Protein AF-A0A5N7CMJ3-F1 (afdb_monomer)

Radius of gyration: 18.93 Å; Cα contacts (8 Å, |Δi|>4): 278; chains: 1; bounding box: 60×48×43 Å

Foldseek 3Di:
DADPQQVDPFAFWFQKWFAAPVGDIATAIASQKDWDDLVQTKIKGKDAADLVRHDDPRVVRCVRVVDMDGDFAAPVCVVVNVVSVPPDDPPPVDPDDDDRPPDMDMDMHGDQFDDDDPQQDDQQAGNQLSRQGKTHHPDRDIDTDNDDDDDDDPPDDPVVCVSVRRRRVVVVCVPDDGDDPDDPPPDDPDDDD

Structure (mmCIF, N/CA/C/O backbone):
data_AF-A0A5N7CMJ3-F1
#
_entry.id   AF-A0A5N7CMJ3-F1
#
loop_
_atom_site.group_PDB
_atom_site.id
_atom_site.type_symbol
_atom_site.label_atom_id
_atom_site.label_alt_id
_atom_site.label_comp_id
_atom_site.label_asym_id
_atom_site.label_entity_id
_atom_site.label_seq_id
_atom_site.pdbx_PDB_ins_code
_atom_site.Cartn_x
_atom_site.Cartn_y
_atom_site.Cartn_z
_atom_site.occupancy
_atom_site.B_iso_or_equiv
_atom_site.auth_seq_id
_atom_site.auth_comp_id
_atom_site.auth_asym_id
_atom_site.auth_atom_id
_atom_site.pdbx_PDB_model_num
ATOM 1 N N . MET A 1 1 ? 13.588 24.173 13.335 1.00 40.22 1 MET A N 1
ATOM 2 C CA . MET A 1 1 ? 13.859 22.730 13.499 1.00 40.22 1 MET A CA 1
ATOM 3 C C . MET A 1 1 ? 13.050 21.998 12.451 1.00 40.22 1 MET A C 1
ATOM 5 O O . MET A 1 1 ? 11.826 22.074 12.504 1.00 40.22 1 MET A O 1
ATOM 9 N N . ASP A 1 2 ? 13.701 21.350 11.489 1.00 43.59 2 ASP A N 1
ATOM 10 C CA . ASP A 1 2 ? 12.988 20.469 10.566 1.00 43.59 2 ASP A CA 1
ATOM 11 C C . ASP A 1 2 ? 12.417 19.291 11.349 1.00 43.59 2 ASP A C 1
ATOM 13 O O . ASP A 1 2 ? 13.123 18.597 12.080 1.00 43.59 2 ASP A O 1
ATOM 17 N N . SER A 1 3 ? 11.106 19.086 11.237 1.00 59.06 3 SER A N 1
ATOM 18 C CA . SER A 1 3 ? 10.460 17.916 11.829 1.00 59.06 3 SER A CA 1
ATOM 19 C C . SER A 1 3 ? 11.092 16.637 11.259 1.00 59.06 3 SER A C 1
ATOM 21 O O . SER A 1 3 ? 11.412 16.585 10.071 1.00 59.06 3 SER A O 1
ATOM 23 N N . ALA A 1 4 ? 11.198 15.563 12.050 1.00 62.78 4 ALA A N 1
ATOM 24 C CA . ALA A 1 4 ? 11.714 14.254 11.605 1.00 62.78 4 ALA A CA 1
ATOM 25 C C . ALA A 1 4 ? 10.979 13.655 10.374 1.00 62.78 4 ALA A C 1
ATOM 27 O O . ALA A 1 4 ? 11.383 12.635 9.814 1.00 62.78 4 ALA A O 1
ATOM 28 N N . VAL A 1 5 ? 9.872 14.274 9.954 1.00 62.28 5 VAL A N 1
ATOM 29 C CA . VAL A 1 5 ? 9.112 13.963 8.740 1.00 62.28 5 VAL A CA 1
ATOM 30 C C . VAL A 1 5 ? 9.789 14.514 7.475 1.00 62.28 5 VAL A C 1
ATOM 32 O O . VAL A 1 5 ? 9.652 13.907 6.418 1.00 62.28 5 VAL A O 1
ATOM 35 N N . GLY A 1 6 ? 10.533 15.620 7.551 1.00 64.25 6 GLY A N 1
ATOM 36 C CA . GLY A 1 6 ? 11.261 16.188 6.407 1.00 64.25 6 GLY A CA 1
ATOM 37 C C . GLY A 1 6 ? 12.475 15.354 5.982 1.00 64.25 6 GLY A C 1
ATOM 38 O O . GLY A 1 6 ? 12.773 15.272 4.799 1.00 64.25 6 GLY A O 1
ATOM 39 N N . LEU A 1 7 ? 13.114 14.666 6.934 1.00 74.62 7 LEU A N 1
ATOM 40 C CA . LEU A 1 7 ? 14.339 13.883 6.708 1.00 74.62 7 LEU A CA 1
ATOM 41 C C . LEU A 1 7 ? 14.096 12.494 6.097 1.00 74.62 7 LEU A C 1
ATOM 43 O O . LEU A 1 7 ? 15.005 11.897 5.534 1.00 74.62 7 LEU A O 1
ATOM 47 N N . ARG A 1 8 ? 12.878 11.953 6.220 1.00 75.38 8 ARG A N 1
ATOM 48 C CA . ARG A 1 8 ? 12.519 10.625 5.697 1.00 75.38 8 ARG A CA 1
ATOM 49 C C . ARG A 1 8 ? 11.659 10.785 4.460 1.00 75.38 8 ARG A C 1
ATOM 51 O O . ARG A 1 8 ? 10.437 10.715 4.570 1.00 75.38 8 ARG A O 1
ATOM 58 N N . VAL A 1 9 ? 12.275 11.053 3.317 1.00 86.94 9 VAL A N 1
ATOM 59 C CA . VAL A 1 9 ? 11.595 11.245 2.030 1.00 86.94 9 VAL A CA 1
ATOM 60 C C . VAL A 1 9 ? 12.372 10.553 0.902 1.00 86.94 9 VAL A C 1
ATOM 62 O O . VAL A 1 9 ? 13.592 10.455 1.006 1.00 86.94 9 VAL A O 1
ATOM 65 N N . PRO A 1 10 ? 11.697 10.111 -0.175 1.00 90.94 10 PRO A N 1
ATOM 66 C CA . PRO A 1 10 ? 10.243 9.985 -0.302 1.00 90.94 10 PRO A CA 1
ATOM 67 C C . PRO A 1 10 ? 9.691 8.830 0.553 1.00 90.94 10 PRO A C 1
ATOM 69 O O . PRO A 1 10 ? 10.385 7.854 0.823 1.00 90.94 10 PRO A O 1
ATOM 72 N N . ARG A 1 11 ? 8.430 8.926 0.992 1.00 91.69 11 ARG A N 1
ATOM 73 C CA . ARG A 1 11 ? 7.749 7.851 1.734 1.00 91.69 11 ARG A CA 1
ATOM 74 C C . ARG A 1 11 ? 6.704 7.170 0.863 1.00 91.69 11 ARG A C 1
ATOM 76 O O . ARG A 1 11 ? 5.856 7.878 0.306 1.00 91.69 11 ARG A O 1
ATOM 83 N N . PRO A 1 12 ? 6.688 5.830 0.810 1.00 90.38 12 PRO A N 1
ATOM 84 C CA . PRO A 1 12 ? 5.559 5.098 0.262 1.00 90.38 12 PRO A CA 1
ATOM 85 C C . PRO A 1 12 ? 4.252 5.523 0.938 1.00 90.38 12 PRO A C 1
ATOM 87 O O . PRO A 1 12 ? 4.212 5.804 2.141 1.00 90.38 12 PRO A O 1
ATOM 90 N N . ILE A 1 13 ? 3.177 5.580 0.156 1.00 90.06 13 ILE A N 1
ATOM 91 C CA . ILE A 1 13 ? 1.838 5.839 0.677 1.00 90.06 13 ILE A CA 1
ATOM 92 C C . ILE A 1 13 ? 1.108 4.503 0.794 1.00 90.06 13 ILE A C 1
ATOM 94 O O . ILE A 1 13 ? 0.814 3.846 -0.204 1.00 90.06 13 ILE A O 1
ATOM 98 N N . GLY A 1 14 ? 0.783 4.118 2.023 1.00 87.00 14 GLY A N 1
ATOM 99 C CA . GLY A 1 14 ? -0.168 3.054 2.298 1.00 87.00 14 GLY A CA 1
ATOM 100 C C . GLY A 1 14 ? -1.578 3.562 2.032 1.00 87.00 14 GLY A C 1
ATOM 101 O O . GLY A 1 14 ? -2.166 4.188 2.908 1.00 87.00 14 GLY A O 1
ATOM 102 N N . TRP A 1 15 ? -2.124 3.354 0.836 1.00 89.06 15 TRP A N 1
ATOM 103 C CA . TRP A 1 15 ? -3.523 3.679 0.560 1.00 89.06 15 TRP A CA 1
ATOM 104 C C . TRP A 1 15 ? -4.403 2.513 1.015 1.00 89.06 15 TRP A C 1
ATOM 106 O O . TRP A 1 15 ? -4.651 1.561 0.273 1.00 89.06 15 TRP A O 1
ATOM 116 N N . ILE A 1 16 ? -4.765 2.538 2.297 1.00 87.44 16 ILE A N 1
ATOM 117 C CA . ILE A 1 16 ? -5.350 1.399 3.000 1.00 87.44 16 ILE A CA 1
ATOM 118 C C . ILE A 1 16 ? -6.867 1.440 2.897 1.00 87.44 16 ILE A C 1
ATOM 120 O O . ILE A 1 16 ? -7.486 2.446 3.252 1.00 87.44 16 ILE A O 1
ATOM 124 N N . SER A 1 17 ? -7.455 0.327 2.464 1.00 86.38 17 SER A N 1
ATOM 125 C CA . SER A 1 17 ? -8.891 0.088 2.549 1.00 86.38 17 SER A CA 1
ATOM 126 C C . SER A 1 17 ? -9.223 -0.968 3.592 1.00 86.38 17 SER A C 1
ATOM 128 O O . SER A 1 17 ? -8.566 -2.010 3.670 1.00 86.38 17 SER A O 1
ATOM 130 N N . THR A 1 18 ? -10.285 -0.725 4.349 1.00 83.12 18 THR A N 1
ATOM 131 C CA . THR A 1 18 ? -10.832 -1.659 5.338 1.00 83.12 18 THR A CA 1
ATOM 132 C C . THR A 1 18 ? -12.337 -1.794 5.163 1.00 83.12 18 THR A C 1
ATOM 134 O O . THR A 1 18 ? -12.968 -0.995 4.470 1.00 83.12 18 THR A O 1
ATOM 137 N N . LYS A 1 19 ? -12.915 -2.822 5.780 1.00 83.94 19 LYS A N 1
ATOM 138 C CA . LYS A 1 19 ? -14.358 -3.054 5.827 1.00 83.94 19 LYS A CA 1
ATOM 139 C C . LYS A 1 19 ? -14.754 -3.248 7.286 1.00 83.94 19 LYS A C 1
ATOM 141 O O . LYS A 1 19 ? -13.976 -3.834 8.026 1.00 83.94 19 LYS A O 1
ATOM 146 N N . ASN A 1 20 ? -15.920 -2.773 7.705 1.00 86.44 20 ASN A N 1
ATOM 147 C CA . ASN A 1 20 ? -16.441 -3.047 9.049 1.00 86.44 20 ASN A CA 1
ATOM 148 C C . ASN A 1 20 ? -17.403 -4.254 9.055 1.00 86.44 20 ASN A C 1
ATOM 150 O O . ASN A 1 20 ? -17.762 -4.784 7.999 1.00 86.44 20 ASN A O 1
ATOM 154 N N . LYS A 1 21 ? -17.876 -4.674 10.237 1.00 87.69 21 LYS A N 1
ATOM 155 C CA . LYS A 1 21 ? -18.826 -5.802 10.387 1.00 87.69 21 LYS A CA 1
ATOM 156 C C . LYS A 1 21 ? -20.167 -5.592 9.671 1.00 87.69 21 LYS A C 1
ATOM 158 O O . LYS A 1 21 ? -20.804 -6.561 9.276 1.00 87.69 21 LYS A O 1
ATOM 163 N N . LYS A 1 22 ? -20.581 -4.335 9.471 1.00 89.00 22 LYS A N 1
ATOM 164 C CA . LYS A 1 22 ? -21.793 -3.957 8.713 1.00 89.00 22 LYS A CA 1
ATOM 165 C C . LYS A 1 22 ? -21.566 -3.933 7.201 1.00 89.00 22 LYS A C 1
ATOM 167 O O . LYS A 1 22 ? -22.484 -3.698 6.428 1.00 89.00 22 LYS A O 1
ATOM 172 N N . GLY A 1 23 ? -20.329 -4.154 6.783 1.00 83.00 23 GLY A N 1
ATOM 173 C CA . GLY A 1 23 ? -19.911 -4.204 5.404 1.00 83.00 23 GLY A CA 1
ATOM 174 C C . GLY A 1 23 ? -19.625 -2.861 4.736 1.00 83.00 23 GLY A C 1
ATOM 175 O O . GLY A 1 23 ? -19.417 -2.841 3.525 1.00 83.00 23 GLY A O 1
ATOM 176 N N . GLN A 1 24 ? -19.556 -1.775 5.502 1.00 86.06 24 GLN A N 1
ATOM 177 C CA . GLN A 1 24 ? -19.159 -0.462 4.998 1.00 86.06 24 GLN A CA 1
ATOM 178 C C . GLN A 1 24 ? -17.647 -0.434 4.762 1.00 86.06 24 GLN A C 1
ATOM 180 O O . GLN A 1 24 ? -16.882 -0.963 5.573 1.00 86.06 24 GLN A O 1
ATOM 185 N N . CYS A 1 25 ? -17.232 0.164 3.645 1.00 84.50 25 CYS A N 1
ATOM 186 C CA . CYS A 1 25 ? -15.834 0.269 3.244 1.00 84.50 25 CYS A CA 1
ATOM 187 C C . CYS A 1 25 ? -15.266 1.642 3.610 1.00 84.50 25 CYS A C 1
ATOM 189 O O . CYS A 1 25 ? -15.894 2.663 3.342 1.00 84.50 25 CYS A O 1
ATOM 191 N N . ASN A 1 26 ? -14.039 1.657 4.125 1.00 83.94 26 ASN A N 1
ATOM 192 C CA . ASN A 1 26 ? -13.285 2.876 4.396 1.00 83.94 26 ASN A CA 1
ATOM 193 C C . ASN A 1 26 ? -12.004 2.859 3.557 1.00 83.94 26 ASN A C 1
ATOM 195 O O . ASN A 1 26 ? -11.407 1.797 3.380 1.00 83.94 26 ASN A O 1
ATOM 199 N N . LEU A 1 27 ? -11.542 4.026 3.097 1.00 86.56 27 LEU A N 1
ATOM 200 C CA . LEU A 1 27 ? -10.276 4.187 2.373 1.00 86.56 27 LEU A CA 1
ATOM 201 C C . LEU A 1 27 ? -9.509 5.422 2.876 1.00 86.56 27 LEU A C 1
ATOM 203 O O . LEU A 1 27 ? -10.075 6.509 2.917 1.00 86.56 27 LEU A O 1
ATOM 207 N N . ALA A 1 28 ? -8.232 5.282 3.253 1.00 88.12 28 ALA A N 1
ATOM 208 C CA . ALA A 1 28 ? -7.408 6.426 3.666 1.00 88.12 28 ALA A CA 1
ATOM 209 C C . ALA A 1 28 ? -5.912 6.241 3.361 1.00 88.12 28 ALA A C 1
ATOM 211 O O . ALA A 1 28 ? -5.397 5.121 3.399 1.00 88.12 28 ALA A O 1
ATOM 212 N N . PRO A 1 29 ? -5.186 7.337 3.079 1.00 89.62 29 PRO A N 1
ATOM 213 C CA . PRO A 1 29 ? -3.748 7.303 2.858 1.00 89.62 29 PRO A CA 1
ATOM 214 C C . PRO A 1 29 ? -2.944 7.394 4.164 1.00 89.62 29 PRO A C 1
ATOM 216 O O . PRO A 1 29 ? -3.199 8.232 5.030 1.00 89.62 29 PRO A O 1
ATOM 219 N N . TYR A 1 30 ? -1.887 6.589 4.253 1.00 89.19 30 TYR A N 1
ATOM 220 C CA . TYR A 1 30 ? -0.940 6.540 5.363 1.00 89.19 30 TYR A CA 1
ATOM 221 C C . TYR A 1 30 ? 0.492 6.693 4.853 1.00 89.19 30 TYR A C 1
ATOM 223 O O . TYR A 1 30 ? 1.044 5.788 4.241 1.00 89.19 30 TYR A O 1
ATOM 231 N N . SER A 1 31 ? 1.157 7.807 5.163 1.00 85.94 31 SER A N 1
ATOM 232 C CA . SER A 1 31 ? 2.582 7.990 4.822 1.00 85.94 31 SER A CA 1
ATOM 233 C C . SER A 1 31 ? 3.546 7.339 5.828 1.00 85.94 31 SER A C 1
ATOM 235 O O . SER A 1 31 ? 4.735 7.650 5.824 1.00 85.94 31 SER A O 1
ATOM 237 N N . ARG A 1 32 ? 3.025 6.536 6.763 1.00 86.50 32 ARG A N 1
ATOM 238 C CA . ARG A 1 32 ? 3.775 5.730 7.741 1.00 86.50 32 ARG A CA 1
ATOM 239 C C . ARG A 1 32 ? 3.504 4.255 7.441 1.00 86.50 32 ARG A C 1
ATOM 241 O O . ARG A 1 32 ? 2.887 3.560 8.242 1.00 86.50 32 ARG A O 1
ATOM 248 N N . PHE A 1 33 ? 3.891 3.845 6.240 1.00 89.56 33 PHE A N 1
ATOM 249 C CA . PHE A 1 33 ? 3.669 2.519 5.673 1.00 89.56 33 PHE A CA 1
ATOM 250 C C . PHE A 1 33 ? 5.002 1.936 5.198 1.00 89.56 33 PHE A C 1
ATOM 252 O O . PHE A 1 33 ? 5.829 2.689 4.676 1.00 89.56 33 PHE A O 1
ATOM 259 N N . ASN A 1 34 ? 5.214 0.629 5.382 1.00 87.81 34 ASN A N 1
ATOM 260 C CA . ASN A 1 34 ? 6.393 -0.058 4.854 1.00 87.81 34 ASN A CA 1
ATOM 261 C C . ASN A 1 34 ? 6.184 -1.575 4.703 1.00 87.81 34 ASN A C 1
ATOM 263 O O . ASN A 1 34 ? 5.363 -2.169 5.407 1.00 87.81 34 ASN A O 1
ATOM 267 N N . ASN A 1 35 ? 6.993 -2.192 3.842 1.00 86.06 35 ASN A N 1
ATOM 268 C CA . ASN A 1 35 ? 7.211 -3.637 3.832 1.00 86.06 35 ASN A CA 1
ATOM 269 C C . ASN A 1 35 ? 8.148 -4.015 4.991 1.00 86.06 35 ASN A C 1
ATOM 271 O O . ASN A 1 35 ? 9.018 -3.227 5.368 1.00 86.06 35 ASN A O 1
ATOM 275 N N . LEU A 1 36 ? 7.975 -5.211 5.553 1.00 79.56 36 LEU A N 1
ATOM 276 C CA . LEU A 1 36 ? 8.772 -5.702 6.685 1.00 79.56 36 LEU A CA 1
ATOM 277 C C . LEU A 1 36 ? 9.667 -6.886 6.314 1.00 79.56 36 LEU A C 1
ATOM 279 O O . LEU A 1 36 ? 10.817 -6.945 6.737 1.00 79.56 36 LEU A O 1
ATOM 283 N N . THR A 1 37 ? 9.147 -7.821 5.525 1.00 73.81 37 THR A N 1
ATOM 284 C CA . THR A 1 37 ? 9.836 -9.058 5.133 1.00 73.81 37 THR A CA 1
ATOM 285 C C . THR A 1 37 ? 9.396 -9.479 3.734 1.00 73.81 37 THR A C 1
ATOM 287 O O . THR A 1 37 ? 8.348 -9.044 3.248 1.00 73.81 37 THR A O 1
ATOM 290 N N . PHE A 1 38 ? 10.192 -10.332 3.090 1.00 69.19 38 PHE A N 1
ATOM 291 C CA . PHE A 1 38 ? 9.950 -10.821 1.725 1.00 69.19 38 PHE A CA 1
ATOM 292 C C . PHE A 1 38 ? 9.386 -12.248 1.708 1.00 69.19 38 PHE A C 1
ATOM 294 O O . PHE A 1 38 ? 8.532 -12.545 0.877 1.00 69.19 38 PHE A O 1
ATOM 301 N N . ASP A 1 39 ? 9.824 -13.106 2.635 1.00 73.69 39 ASP A N 1
ATOM 302 C CA . ASP A 1 39 ? 9.332 -14.477 2.783 1.00 73.69 39 ASP A CA 1
ATOM 303 C C . ASP A 1 39 ? 9.287 -14.903 4.269 1.00 73.69 39 ASP A C 1
ATOM 305 O O . ASP A 1 39 ? 10.336 -14.985 4.910 1.00 73.69 39 ASP A O 1
ATOM 309 N N . PRO A 1 40 ? 8.092 -15.126 4.848 1.00 76.44 40 PRO A N 1
ATOM 310 C CA . PRO A 1 40 ? 6.792 -14.757 4.286 1.00 76.44 40 PRO A CA 1
ATOM 311 C C . PRO A 1 40 ? 6.654 -13.224 4.181 1.00 76.44 40 PRO A C 1
ATOM 313 O O . PRO A 1 40 ? 7.218 -12.503 5.007 1.00 76.44 40 PRO A O 1
ATOM 316 N N . PRO A 1 41 ? 5.900 -12.693 3.207 1.00 79.44 41 PRO A N 1
ATOM 317 C CA . PRO A 1 41 ? 5.766 -11.251 3.025 1.00 79.44 41 PRO A CA 1
ATOM 318 C C . PRO A 1 41 ? 4.863 -10.606 4.090 1.00 79.44 41 PRO A C 1
ATOM 320 O O . PRO A 1 41 ? 3.738 -11.054 4.319 1.00 79.44 41 PRO A O 1
ATOM 323 N N . TYR A 1 42 ? 5.335 -9.525 4.717 1.00 82.94 42 TYR A N 1
ATOM 324 C CA . TYR A 1 42 ? 4.585 -8.729 5.699 1.00 82.94 42 TYR A CA 1
ATOM 325 C C . TYR A 1 42 ? 4.640 -7.233 5.369 1.00 82.94 42 TYR A C 1
ATOM 327 O O . TYR A 1 42 ? 5.657 -6.723 4.892 1.00 82.94 42 TYR A O 1
ATOM 335 N N . VAL A 1 43 ? 3.563 -6.515 5.692 1.00 86.88 43 VAL A N 1
ATOM 336 C CA . VAL A 1 43 ? 3.471 -5.048 5.600 1.00 86.88 43 VAL A CA 1
ATOM 337 C C . VAL A 1 43 ? 2.982 -4.448 6.910 1.00 86.88 43 VAL A C 1
ATOM 339 O O . VAL A 1 43 ? 2.311 -5.118 7.698 1.00 86.88 43 VAL A O 1
ATOM 342 N N . MET A 1 44 ? 3.274 -3.167 7.126 1.00 87.62 44 MET A N 1
ATOM 343 C CA . MET A 1 44 ? 2.740 -2.409 8.253 1.00 87.62 44 MET A CA 1
ATOM 344 C C . MET A 1 44 ? 2.196 -1.041 7.858 1.00 87.62 44 MET A C 1
ATOM 346 O O . MET A 1 44 ? 2.700 -0.396 6.937 1.00 87.62 44 MET A O 1
ATOM 350 N N . PHE A 1 45 ? 1.231 -0.551 8.634 1.00 87.88 45 PHE A N 1
ATOM 351 C CA . PHE A 1 45 ? 0.882 0.867 8.675 1.00 87.88 45 PHE A CA 1
ATOM 352 C C . PHE A 1 45 ? 0.711 1.344 10.119 1.00 87.88 45 PHE A C 1
ATOM 354 O O . PHE A 1 45 ? 0.282 0.595 10.994 1.00 87.88 45 PHE A O 1
ATOM 361 N N . SER A 1 46 ? 1.058 2.606 10.368 1.00 86.44 46 SER A N 1
ATOM 362 C CA . SER A 1 46 ? 0.876 3.250 11.670 1.00 86.44 46 SER A CA 1
ATOM 363 C C . SER A 1 46 ? -0.213 4.315 11.606 1.00 86.44 46 SER A C 1
ATOM 365 O O . SER A 1 46 ? -0.204 5.180 10.721 1.00 86.44 46 SER A O 1
ATOM 367 N N . SER A 1 47 ? -1.134 4.266 12.567 1.00 84.00 47 SER A N 1
ATOM 368 C CA . SER A 1 47 ? -2.255 5.188 12.696 1.00 84.00 47 SER A CA 1
ATOM 369 C C . SER A 1 47 ? -2.233 5.865 14.062 1.00 84.00 47 SER A C 1
ATOM 371 O O . SER A 1 47 ? -2.353 5.211 15.092 1.00 84.00 47 SER A O 1
ATOM 373 N N . ASN A 1 48 ? -2.128 7.193 14.068 1.00 82.81 48 ASN A N 1
ATOM 374 C CA . ASN A 1 48 ? -2.310 7.976 15.288 1.00 82.81 48 ASN A CA 1
ATOM 375 C C . ASN A 1 48 ? -3.761 7.872 15.767 1.00 82.81 48 ASN A C 1
ATOM 377 O O . ASN A 1 48 ? -4.678 7.812 14.937 1.00 82.81 48 ASN A O 1
ATOM 381 N N . GLN A 1 49 ? -3.951 7.943 17.080 1.00 78.44 49 GLN A N 1
ATOM 382 C CA . GLN A 1 49 ? -5.261 8.179 17.683 1.00 78.44 49 GLN A CA 1
ATOM 383 C C . GLN A 1 49 ? -5.749 9.612 17.404 1.00 78.44 49 GLN A C 1
ATOM 385 O O . GLN A 1 49 ? -5.003 10.465 16.906 1.00 78.44 49 GLN A O 1
ATOM 390 N N . THR A 1 50 ? -7.033 9.868 17.644 1.00 76.94 50 THR A N 1
ATOM 391 C CA . THR A 1 50 ? -7.607 11.220 17.593 1.00 76.94 50 THR A CA 1
ATOM 392 C C . THR A 1 50 ? -7.071 12.078 18.746 1.00 76.94 50 THR A C 1
ATOM 394 O O . THR A 1 50 ? -6.468 11.572 19.691 1.00 76.94 50 THR A O 1
ATOM 397 N N . ALA A 1 51 ? -7.334 13.388 18.709 1.00 73.38 51 ALA A N 1
ATOM 398 C CA . ALA A 1 51 ? -6.991 14.286 19.818 1.00 73.38 51 ALA A CA 1
ATOM 399 C C . ALA A 1 51 ? -7.681 13.898 21.143 1.00 73.38 51 ALA A C 1
ATOM 401 O O . ALA A 1 51 ? -7.190 14.243 22.212 1.00 73.38 51 ALA A O 1
ATOM 402 N N . THR A 1 52 ? -8.797 13.168 21.066 1.00 79.00 52 THR A N 1
ATOM 403 C CA . THR A 1 52 ? -9.550 12.625 22.205 1.00 79.00 52 THR A CA 1
ATOM 404 C C . THR A 1 52 ? -9.043 11.257 22.678 1.00 79.00 52 THR A C 1
ATOM 406 O O . THR A 1 52 ? -9.546 10.749 23.672 1.00 79.00 52 THR A O 1
ATOM 409 N N . GLY A 1 53 ? -8.039 10.670 22.011 1.00 75.56 53 GLY A N 1
ATOM 410 C CA . GLY A 1 53 ? -7.490 9.348 22.342 1.00 75.56 53 GLY A CA 1
ATOM 411 C C . GLY A 1 53 ? -8.226 8.172 21.691 1.00 75.56 53 GLY A C 1
ATOM 412 O O . GLY A 1 53 ? -7.924 7.017 21.982 1.00 75.56 53 GLY A O 1
ATOM 413 N N . ASP A 1 54 ? -9.165 8.435 20.781 1.00 81.81 54 ASP A N 1
ATOM 414 C CA . ASP A 1 54 ? -9.914 7.381 20.102 1.00 81.81 54 ASP A CA 1
ATOM 415 C C . ASP A 1 54 ? -9.088 6.754 18.976 1.00 81.81 54 ASP A C 1
ATOM 417 O O . ASP A 1 54 ? -8.386 7.427 18.208 1.00 81.81 54 ASP A O 1
ATOM 421 N N . ARG A 1 55 ? -9.209 5.436 18.832 1.00 82.75 55 ARG A N 1
ATOM 422 C CA . ARG A 1 55 ? -8.604 4.694 17.721 1.00 82.75 55 ARG A CA 1
ATOM 423 C C . ARG A 1 55 ? -9.341 5.022 16.426 1.00 82.75 55 ARG A C 1
ATOM 425 O O . ARG A 1 55 ? -10.558 5.180 16.408 1.00 82.75 55 ARG A O 1
ATOM 432 N N . LYS A 1 56 ? -8.609 5.113 15.312 1.00 83.56 56 LYS A N 1
ATOM 433 C CA . LYS A 1 56 ? -9.235 5.345 14.001 1.00 83.56 56 LYS A CA 1
ATOM 434 C C . LYS A 1 56 ? -9.951 4.092 13.510 1.00 83.56 56 LYS A C 1
ATOM 436 O O . LYS A 1 56 ? -9.408 2.994 13.631 1.00 83.56 56 LYS A O 1
ATOM 441 N N . ASP A 1 57 ? -11.069 4.296 12.813 1.00 87.81 57 ASP A N 1
ATOM 442 C CA . ASP A 1 57 ? -11.878 3.234 12.200 1.00 87.81 57 ASP A CA 1
ATOM 443 C C . ASP A 1 57 ? -11.042 2.237 11.385 1.00 87.81 57 ASP A C 1
ATOM 445 O O . ASP A 1 57 ? -11.325 1.051 11.395 1.00 87.81 57 ASP A O 1
ATOM 449 N N . MET A 1 58 ? -9.966 2.680 10.722 1.00 85.00 58 MET A N 1
ATOM 450 C CA . MET A 1 58 ? -9.078 1.786 9.965 1.00 85.00 58 MET A CA 1
ATOM 451 C C . MET A 1 58 ? -8.435 0.698 10.817 1.00 85.00 58 MET A C 1
ATOM 453 O O . MET A 1 58 ? -8.362 -0.449 10.390 1.00 85.00 58 MET A O 1
ATOM 457 N N . VAL A 1 59 ? -7.947 1.053 12.005 1.00 82.06 59 VAL A N 1
ATOM 458 C CA . VAL A 1 59 ? -7.285 0.091 12.891 1.00 82.06 59 VAL A CA 1
ATOM 459 C C . VAL A 1 59 ? -8.330 -0.831 13.499 1.00 82.06 59 VAL A C 1
ATOM 461 O O . VAL A 1 59 ? -8.144 -2.043 13.489 1.00 82.06 59 VAL A O 1
ATOM 464 N N . VAL A 1 60 ? -9.450 -0.258 13.948 1.00 86.00 60 VAL A N 1
ATOM 465 C CA . VAL A 1 60 ? -10.572 -1.014 14.515 1.00 86.00 60 VAL A CA 1
ATOM 466 C C . VAL A 1 60 ? -11.101 -2.025 13.498 1.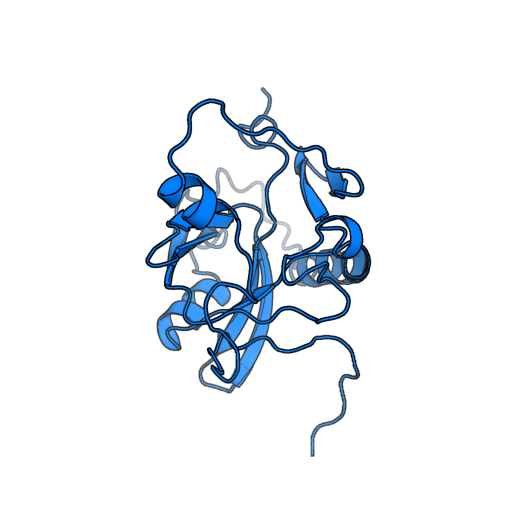00 86.00 60 VAL A C 1
ATOM 468 O O . VAL A 1 60 ? -11.180 -3.208 13.796 1.00 86.00 60 VAL A O 1
ATOM 471 N N . ASN A 1 61 ? -11.371 -1.598 12.264 1.00 85.31 61 ASN A N 1
ATOM 472 C CA . ASN A 1 61 ? -11.850 -2.473 11.197 1.00 85.31 61 ASN A CA 1
ATOM 473 C C . ASN A 1 61 ? -10.836 -3.571 10.847 1.00 85.31 61 ASN A C 1
ATOM 475 O O . ASN A 1 61 ? -11.222 -4.725 10.666 1.00 85.31 61 ASN A O 1
ATOM 479 N N . ALA A 1 62 ? -9.548 -3.223 10.735 1.00 81.88 62 ALA A N 1
ATOM 480 C CA . ALA A 1 62 ? -8.496 -4.187 10.416 1.00 81.88 62 ALA A CA 1
ATOM 481 C C . ALA A 1 62 ? -8.344 -5.255 11.508 1.00 81.88 62 ALA A C 1
ATOM 483 O O . ALA A 1 62 ? -8.136 -6.422 11.185 1.00 81.88 62 ALA A O 1
ATOM 484 N N . GLU A 1 63 ? -8.477 -4.869 12.778 1.00 84.50 63 GLU A N 1
ATOM 485 C CA . GLU A 1 63 ? -8.458 -5.782 13.921 1.00 84.50 63 GLU A CA 1
ATOM 486 C C . GLU A 1 63 ? -9.717 -6.653 13.971 1.00 84.50 63 GLU A C 1
ATOM 488 O O . GLU A 1 63 ? -9.623 -7.874 14.054 1.00 84.50 63 GLU A O 1
ATOM 493 N N . GLU A 1 64 ? -10.899 -6.046 13.861 1.00 85.38 64 GLU A N 1
ATOM 494 C CA . GLU A 1 64 ? -12.175 -6.751 13.991 1.00 85.38 64 GLU A CA 1
ATOM 495 C C . GLU A 1 64 ? -12.454 -7.739 12.854 1.00 85.38 64 GLU A C 1
ATOM 497 O O . GLU A 1 64 ? -13.040 -8.796 13.089 1.00 85.38 64 GLU A O 1
ATOM 502 N N . ILE A 1 65 ? -12.092 -7.381 11.618 1.00 85.25 65 ILE A N 1
ATOM 503 C CA . ILE A 1 65 ? -12.262 -8.248 10.443 1.00 85.25 65 ILE A CA 1
ATOM 504 C C . ILE A 1 65 ? -11.035 -9.143 10.229 1.00 85.25 65 ILE A C 1
ATOM 506 O O . ILE A 1 65 ? -11.123 -10.152 9.529 1.00 85.25 65 ILE A O 1
ATOM 510 N N . GLY A 1 66 ? -9.883 -8.782 10.799 1.00 81.62 66 GLY A N 1
ATOM 511 C CA . GLY A 1 66 ? -8.615 -9.489 10.608 1.00 81.62 66 GLY A CA 1
ATOM 512 C C . GLY A 1 66 ? -8.003 -9.304 9.216 1.00 81.62 66 GLY A C 1
ATOM 513 O O . GLY A 1 66 ? -7.066 -10.016 8.859 1.00 81.62 66 GLY A O 1
ATOM 514 N N . THR A 1 67 ? -8.529 -8.380 8.401 1.00 81.31 67 THR A N 1
ATOM 515 C CA . THR A 1 67 ? -8.026 -8.118 7.044 1.00 81.31 67 THR A CA 1
ATOM 516 C C . THR A 1 67 ? -8.083 -6.635 6.688 1.00 81.31 67 THR A C 1
ATOM 518 O O . THR A 1 67 ? -8.985 -5.901 7.093 1.00 81.31 67 THR A O 1
ATOM 521 N N . PHE A 1 68 ? -7.124 -6.201 5.877 1.00 84.31 68 PHE A N 1
ATOM 522 C CA . PHE A 1 68 ? -7.107 -4.907 5.203 1.00 84.31 68 PHE A CA 1
ATOM 523 C C . PHE A 1 68 ? -6.431 -5.070 3.839 1.00 84.31 68 PHE A C 1
ATOM 525 O O . PHE A 1 68 ? -5.741 -6.065 3.604 1.00 84.31 68 PHE A O 1
ATOM 532 N N . ALA A 1 69 ? -6.610 -4.099 2.945 1.00 84.88 69 ALA A N 1
ATOM 533 C CA . ALA A 1 69 ? -5.909 -4.075 1.664 1.00 84.88 69 ALA A CA 1
ATOM 534 C C . ALA A 1 69 ? -5.080 -2.802 1.518 1.00 84.88 69 ALA A C 1
ATOM 536 O O . ALA A 1 69 ? -5.504 -1.724 1.936 1.00 84.88 69 ALA A O 1
ATOM 537 N N . TRP A 1 70 ? -3.900 -2.936 0.917 1.00 87.94 70 TRP A N 1
ATOM 538 C CA . TRP A 1 70 ? -3.039 -1.818 0.555 1.00 87.94 70 TRP A CA 1
ATOM 539 C C . TRP A 1 70 ? -3.044 -1.631 -0.956 1.00 87.94 70 TRP A C 1
ATOM 541 O O . TRP A 1 70 ? -2.652 -2.532 -1.693 1.00 87.94 70 TRP A O 1
ATOM 551 N N . ASN A 1 71 ? -3.438 -0.440 -1.396 1.00 85.69 71 ASN A N 1
ATOM 552 C CA . ASN A 1 71 ? -3.474 -0.048 -2.795 1.00 85.69 71 ASN A CA 1
ATOM 553 C C . ASN A 1 71 ? -2.243 0.797 -3.140 1.00 85.69 71 ASN A C 1
ATOM 555 O O . ASN A 1 71 ? -1.873 1.713 -2.398 1.00 85.69 71 ASN A O 1
ATOM 559 N N . LEU A 1 72 ? -1.619 0.507 -4.283 1.00 88.38 72 LEU A N 1
ATOM 560 C CA . LEU A 1 72 ? -0.569 1.363 -4.820 1.00 88.38 72 LEU A CA 1
ATOM 561 C C . LEU A 1 72 ? -1.196 2.697 -5.234 1.00 88.38 72 LEU A C 1
ATOM 563 O O . LEU A 1 72 ? -2.076 2.740 -6.091 1.00 88.38 72 LEU A O 1
ATOM 567 N N . ALA A 1 73 ? -0.755 3.790 -4.620 1.00 89.00 73 ALA A N 1
ATOM 568 C CA . ALA A 1 73 ? -1.172 5.120 -5.033 1.00 89.00 73 ALA A CA 1
ATOM 569 C C . ALA A 1 73 ? -0.427 5.505 -6.317 1.00 89.00 73 ALA A C 1
ATOM 571 O O . ALA A 1 73 ? 0.798 5.627 -6.302 1.00 89.00 73 ALA A O 1
ATOM 572 N N . THR A 1 74 ? -1.157 5.707 -7.411 1.00 91.69 74 THR A N 1
ATOM 573 C CA . THR A 1 74 ? -0.602 6.087 -8.718 1.00 91.69 74 THR A CA 1
ATOM 574 C C . THR A 1 74 ? -0.925 7.538 -9.063 1.00 91.69 74 THR A C 1
ATOM 576 O O . THR A 1 74 ? -1.738 8.200 -8.408 1.00 91.69 74 THR A O 1
ATOM 579 N N . TRP A 1 75 ? -0.264 8.058 -10.095 1.00 91.06 75 TRP A N 1
ATOM 580 C CA . TRP A 1 75 ? -0.461 9.425 -10.566 1.00 91.06 75 TRP A CA 1
ATOM 581 C C . TRP A 1 75 ? -1.916 9.736 -10.940 1.00 91.06 75 TRP A C 1
ATOM 583 O O . TRP A 1 75 ? -2.406 10.828 -10.631 1.00 91.06 75 TRP A O 1
ATOM 593 N N . ASP A 1 76 ? -2.615 8.787 -11.559 1.00 88.50 76 ASP A N 1
ATOM 594 C CA . ASP A 1 76 ? -3.969 8.994 -12.087 1.00 88.50 76 ASP A CA 1
ATOM 595 C C . ASP A 1 76 ? -5.009 9.186 -10.980 1.00 88.50 76 ASP A C 1
ATOM 597 O O . ASP A 1 76 ? -5.960 9.949 -11.131 1.00 88.50 76 ASP A O 1
ATOM 601 N N . VAL A 1 77 ? -4.785 8.570 -9.818 1.00 84.56 77 VAL A N 1
ATOM 602 C CA . VAL A 1 77 ? -5.692 8.624 -8.660 1.00 84.56 77 VAL A CA 1
ATOM 603 C C . VAL A 1 77 ? -5.279 9.663 -7.612 1.00 84.56 77 VAL A C 1
ATOM 605 O O . VAL A 1 77 ? -5.887 9.740 -6.543 1.00 84.56 77 VAL A O 1
ATOM 608 N N . ARG A 1 78 ? -4.261 10.493 -7.886 1.00 89.75 78 ARG A N 1
ATOM 609 C CA . ARG A 1 78 ? -3.702 11.460 -6.916 1.00 89.75 78 ARG A CA 1
ATOM 610 C C . ARG A 1 78 ? -4.748 12.428 -6.345 1.00 89.75 78 ARG A C 1
ATOM 612 O O . ARG A 1 78 ? -4.686 12.785 -5.171 1.00 89.75 78 ARG A O 1
ATOM 619 N N . GLU A 1 79 ? -5.720 12.841 -7.156 1.00 87.06 79 GLU A N 1
ATOM 620 C CA . GLU A 1 79 ? -6.780 13.763 -6.730 1.00 87.06 79 GLU A CA 1
ATOM 621 C C . GLU A 1 79 ? -7.790 13.063 -5.819 1.00 87.06 79 GLU A C 1
ATOM 623 O O . GLU A 1 79 ? -8.152 13.606 -4.774 1.00 87.06 79 GLU A O 1
ATOM 628 N N . ALA A 1 80 ? -8.164 11.823 -6.151 1.00 83.81 80 ALA A N 1
ATOM 629 C CA . ALA A 1 80 ? -8.993 10.984 -5.292 1.00 83.81 80 ALA A CA 1
ATOM 630 C C . ALA A 1 80 ? -8.314 10.739 -3.935 1.00 83.81 80 ALA A C 1
ATOM 632 O O . ALA A 1 80 ? -8.949 10.893 -2.892 1.00 83.81 80 ALA A O 1
ATOM 633 N N . LEU A 1 81 ? -7.005 10.462 -3.937 1.00 82.31 81 LEU A N 1
ATOM 634 C CA . LEU A 1 81 ? -6.201 10.308 -2.723 1.00 82.31 81 LEU A CA 1
ATOM 635 C C . LEU A 1 81 ? -6.220 11.570 -1.842 1.00 82.31 81 LEU A C 1
ATOM 637 O O . LEU A 1 81 ? -6.377 11.485 -0.620 1.00 82.31 81 LEU A O 1
ATOM 641 N N . CYS A 1 82 ? -6.094 12.752 -2.449 1.00 79.94 82 CYS A N 1
ATOM 642 C CA . CYS A 1 82 ? -6.222 14.019 -1.731 1.00 79.94 82 CYS A CA 1
ATOM 643 C C . CYS A 1 82 ? -7.640 14.234 -1.184 1.00 79.94 82 CYS A C 1
ATOM 645 O O . CYS A 1 82 ? -7.789 14.716 -0.062 1.00 79.94 82 CYS A O 1
ATOM 647 N N . ASN A 1 83 ? -8.681 13.867 -1.933 1.00 79.31 83 ASN A N 1
ATOM 648 C CA . ASN A 1 83 ? -10.068 14.085 -1.524 1.00 79.31 83 ASN A CA 1
ATOM 649 C C . ASN A 1 83 ? -10.485 13.207 -0.340 1.00 79.31 83 ASN A C 1
ATOM 651 O O . ASN A 1 83 ? -11.066 13.735 0.603 1.00 79.31 83 ASN A O 1
ATOM 655 N N . VAL A 1 84 ? -10.087 11.931 -0.297 1.00 75.44 84 VAL A N 1
ATOM 656 C CA . VAL A 1 84 ? -10.358 11.069 0.876 1.00 75.44 84 VAL A CA 1
ATOM 657 C C . VAL A 1 84 ? -9.621 11.529 2.141 1.00 75.44 84 VAL A C 1
ATOM 659 O O . VAL A 1 84 ? -9.968 11.141 3.250 1.00 75.44 84 VAL A O 1
ATOM 662 N N . THR A 1 85 ? -8.614 12.399 2.002 1.00 65.62 85 THR A N 1
ATOM 663 C CA . THR A 1 85 ? -7.947 13.039 3.148 1.00 65.62 85 THR A CA 1
ATOM 664 C C . THR A 1 85 ? -8.787 14.182 3.736 1.00 65.62 85 THR A C 1
ATOM 666 O O . THR A 1 85 ? -8.624 14.513 4.909 1.00 65.62 85 THR A O 1
ATOM 669 N N . LYS A 1 86 ? -9.689 14.792 2.949 1.00 57.97 86 LYS A N 1
ATOM 670 C CA . LYS A 1 86 ? -10.495 15.957 3.355 1.00 57.97 86 LYS A CA 1
ATOM 671 C C . LYS A 1 86 ? -11.702 15.604 4.223 1.00 57.97 86 LYS A C 1
ATOM 673 O O . LYS A 1 86 ? -12.236 16.501 4.858 1.00 57.97 86 LYS A O 1
ATOM 678 N N . GLU A 1 87 ? -12.135 14.347 4.300 1.00 48.72 87 GLU A N 1
ATOM 679 C CA . GLU A 1 87 ? -13.394 13.979 4.976 1.00 48.72 87 GLU A CA 1
ATOM 680 C C . GLU A 1 87 ? -13.381 14.034 6.517 1.00 48.72 87 GLU A C 1
ATOM 682 O O . GLU A 1 87 ? -14.342 13.608 7.150 1.00 48.72 87 GLU A O 1
ATOM 687 N N . ARG A 1 88 ? -12.373 14.652 7.151 1.00 50.25 88 ARG A N 1
ATOM 688 C CA . ARG A 1 88 ? -12.544 15.284 8.475 1.00 50.25 88 ARG A CA 1
ATOM 689 C C . ARG A 1 88 ? -11.694 16.555 8.590 1.00 50.25 88 ARG A C 1
ATOM 691 O O . ARG A 1 88 ? -10.519 16.473 8.946 1.00 50.25 88 ARG A O 1
ATOM 698 N N . PRO A 1 89 ? -12.308 17.733 8.404 1.00 35.84 89 PRO A N 1
ATOM 699 C CA . PRO A 1 89 ? -12.207 18.721 9.460 1.00 35.84 89 PRO A CA 1
ATOM 700 C C . PRO A 1 89 ? -13.605 19.236 9.799 1.00 35.84 89 PRO A C 1
ATOM 702 O O . PRO A 1 89 ? -14.092 20.200 9.216 1.00 35.84 89 PRO A O 1
ATOM 705 N N . THR A 1 90 ? -14.245 18.656 10.813 1.00 29.62 90 THR A N 1
ATOM 706 C CA . THR A 1 90 ? -15.032 19.517 11.694 1.00 29.62 90 THR A CA 1
ATOM 707 C C . THR A 1 90 ? -14.015 20.406 12.397 1.00 29.62 90 THR A C 1
ATOM 709 O O . THR A 1 90 ? -13.351 19.983 13.342 1.00 29.62 90 THR A O 1
ATOM 712 N N . LEU A 1 91 ? -13.825 21.617 11.866 1.00 31.47 91 LEU A N 1
ATOM 713 C CA . LEU A 1 91 ? -13.197 22.722 12.580 1.00 31.47 91 LEU A CA 1
ATOM 714 C C . LEU A 1 91 ? -14.097 23.046 13.775 1.00 31.47 91 LEU A C 1
ATOM 716 O O . LEU A 1 91 ? -14.940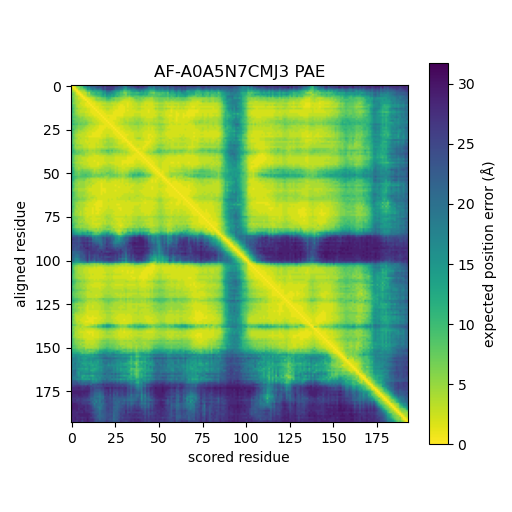 23.933 13.725 1.00 31.47 91 LEU A O 1
ATOM 720 N N . ILE A 1 92 ? -13.953 22.271 14.844 1.00 33.38 92 ILE A N 1
ATOM 721 C CA . ILE A 1 92 ? -14.199 22.795 16.176 1.00 33.38 92 ILE A CA 1
ATOM 722 C C . ILE A 1 92 ? -12.990 23.696 16.417 1.00 33.38 92 ILE A C 1
ATOM 724 O O . ILE A 1 92 ? -11.854 23.223 16.337 1.00 33.38 92 ILE A O 1
ATOM 728 N N . GLU A 1 93 ? -13.211 24.991 16.631 1.00 32.25 93 GLU A N 1
ATOM 729 C CA . GLU A 1 93 ? -12.191 25.873 17.195 1.00 32.25 93 GLU A CA 1
ATOM 730 C C . GLU A 1 93 ? -11.832 25.329 18.580 1.00 32.25 93 GLU A C 1
ATOM 732 O O . GLU A 1 93 ? -12.432 25.680 19.592 1.00 32.25 93 GLU A O 1
ATOM 737 N N . VAL A 1 94 ? -10.894 24.385 18.626 1.00 34.34 94 VAL A N 1
ATOM 738 C CA . VAL A 1 94 ? -10.336 23.917 19.885 1.00 34.34 94 VAL A CA 1
ATOM 739 C C . VAL A 1 94 ? -9.200 24.879 20.221 1.00 34.34 94 VAL A C 1
ATOM 741 O O . VAL A 1 94 ? -8.268 25.001 19.417 1.00 34.34 94 VAL A O 1
ATOM 744 N N . PRO A 1 95 ? -9.244 25.583 21.365 1.00 35.19 95 PRO A N 1
ATOM 745 C CA . PRO A 1 95 ? -8.141 26.433 21.784 1.00 35.19 95 PRO A CA 1
ATOM 746 C C . PRO A 1 95 ? -6.885 25.567 21.889 1.00 35.19 95 PRO A C 1
ATOM 748 O O . PRO A 1 95 ? -6.854 24.636 22.687 1.00 35.19 95 PRO A O 1
ATOM 751 N N . MET A 1 96 ? -5.901 25.843 21.023 1.00 35.31 96 MET A N 1
ATOM 752 C CA . MET A 1 96 ? -4.517 25.347 21.035 1.00 35.31 96 MET A CA 1
ATOM 753 C C . MET A 1 96 ? -4.291 24.121 21.937 1.00 35.31 96 MET A C 1
ATOM 755 O O . MET A 1 96 ? -3.742 24.234 23.036 1.00 35.31 96 MET A O 1
ATOM 759 N N . VAL A 1 97 ? -4.701 22.933 21.478 1.00 38.25 97 VAL A N 1
ATOM 760 C CA . VAL A 1 97 ? -4.394 21.689 22.194 1.00 38.25 97 VAL A CA 1
ATOM 761 C C . VAL A 1 97 ? -2.928 21.341 21.968 1.00 38.25 97 VAL A C 1
ATOM 763 O O . VAL A 1 97 ? -2.516 20.820 20.932 1.00 38.25 97 VAL A O 1
ATOM 766 N N . ARG A 1 98 ? -2.156 21.713 22.990 1.00 39.66 98 ARG A N 1
ATOM 767 C CA . ARG A 1 98 ? -0.910 21.119 23.480 1.00 39.66 98 ARG A CA 1
ATOM 768 C C . ARG A 1 98 ? -0.830 19.631 23.101 1.00 39.66 98 ARG A C 1
ATOM 770 O O . ARG A 1 98 ? -1.728 18.887 23.460 1.00 39.66 98 ARG A O 1
ATOM 777 N N . GLU A 1 99 ? 0.219 19.263 22.362 1.00 42.16 99 GLU A N 1
ATOM 778 C CA . GLU A 1 99 ? 0.660 17.901 22.007 1.00 42.16 99 GLU A CA 1
ATOM 779 C C . GLU A 1 99 ? -0.417 16.801 22.055 1.00 42.16 99 GLU A C 1
ATOM 781 O O . GLU A 1 99 ? -0.760 16.285 23.116 1.00 42.16 99 GLU A O 1
ATOM 786 N N . SER A 1 100 ? -0.896 16.378 20.877 1.00 43.84 100 SER A N 1
ATOM 787 C CA . SER A 1 100 ? -1.673 15.138 20.743 1.00 43.84 100 SER A CA 1
ATOM 788 C C . SER A 1 100 ? -0.951 14.008 21.492 1.00 43.84 100 SER A C 1
ATOM 790 O O . SER A 1 100 ? 0.235 13.803 21.208 1.00 43.84 100 SER A O 1
ATOM 792 N N . PRO A 1 101 ? -1.619 13.264 22.396 1.00 47.19 101 PRO A N 1
ATOM 793 C CA . PRO A 1 101 ? -0.995 12.145 23.087 1.00 47.19 101 PRO A CA 1
ATOM 794 C C . PRO A 1 101 ? -0.334 11.219 22.061 1.00 47.19 101 PRO A C 1
ATOM 796 O O . PRO A 1 101 ? -0.956 10.839 21.066 1.00 47.19 101 PRO A O 1
ATOM 799 N N . GLY A 1 102 ? 0.951 10.918 22.266 1.00 61.62 102 GLY A N 1
ATOM 800 C CA . GLY A 1 102 ? 1.834 10.237 21.309 1.00 61.62 102 GLY A CA 1
ATOM 801 C C . GLY A 1 102 ? 1.540 8.750 21.096 1.00 61.62 102 GLY A C 1
ATOM 802 O O . GLY A 1 102 ? 2.452 7.992 20.773 1.00 61.62 102 GLY A O 1
ATOM 803 N N . THR A 1 103 ? 0.296 8.318 21.297 1.00 72.44 103 THR A N 1
ATOM 804 C CA . THR A 1 103 ? -0.105 6.924 21.141 1.00 72.44 103 THR A CA 1
ATOM 805 C C . THR A 1 103 ? -0.400 6.629 19.677 1.00 72.44 103 THR A C 1
ATOM 807 O O . THR A 1 103 ? -1.194 7.306 19.012 1.00 72.44 103 THR A O 1
ATOM 810 N N . VAL A 1 104 ? 0.257 5.591 19.168 1.00 80.94 104 VAL A N 1
ATOM 811 C CA . VAL A 1 104 ? 0.087 5.103 17.803 1.00 80.94 104 VAL A CA 1
ATOM 812 C C . VAL A 1 104 ? -0.292 3.634 17.835 1.00 80.94 104 VAL A C 1
ATOM 814 O O . VAL A 1 104 ? 0.330 2.840 18.535 1.00 80.94 104 VAL A O 1
ATOM 817 N N . ASP A 1 105 ? -1.281 3.268 17.031 1.00 83.56 105 ASP A N 1
ATOM 818 C CA . ASP A 1 105 ? -1.533 1.875 16.699 1.00 83.56 105 ASP A CA 1
ATOM 819 C C . ASP A 1 105 ? -0.644 1.490 15.510 1.00 83.56 105 ASP A C 1
ATOM 821 O O . ASP A 1 105 ? -0.570 2.219 14.510 1.00 83.56 105 ASP A O 1
ATOM 825 N N . ILE A 1 106 ? 0.031 0.345 15.603 1.00 86.19 106 ILE A N 1
ATOM 826 C CA . ILE A 1 106 ? 0.785 -0.248 14.494 1.00 86.19 106 ILE A CA 1
ATOM 827 C C . ILE A 1 106 ? 0.074 -1.531 14.089 1.00 86.19 106 ILE A C 1
ATOM 829 O O . ILE A 1 106 ? 0.053 -2.502 14.840 1.00 86.19 106 ILE A O 1
ATOM 833 N N . ALA A 1 107 ? -0.494 -1.532 12.888 1.00 84.50 107 ALA A N 1
ATOM 834 C CA . ALA A 1 107 ? -1.075 -2.723 12.295 1.00 84.50 107 ALA A CA 1
ATOM 835 C C . ALA A 1 107 ? -0.020 -3.417 11.431 1.00 84.50 107 ALA A C 1
ATOM 837 O O . ALA A 1 107 ? 0.573 -2.788 10.550 1.00 84.50 107 ALA A O 1
ATOM 838 N N . ILE A 1 108 ? 0.196 -4.710 11.678 1.00 86.69 108 ILE A N 1
ATOM 839 C CA . ILE A 1 108 ? 1.086 -5.579 10.901 1.00 86.69 108 ILE A CA 1
ATOM 840 C C . ILE A 1 108 ? 0.232 -6.673 10.267 1.00 86.69 108 ILE A C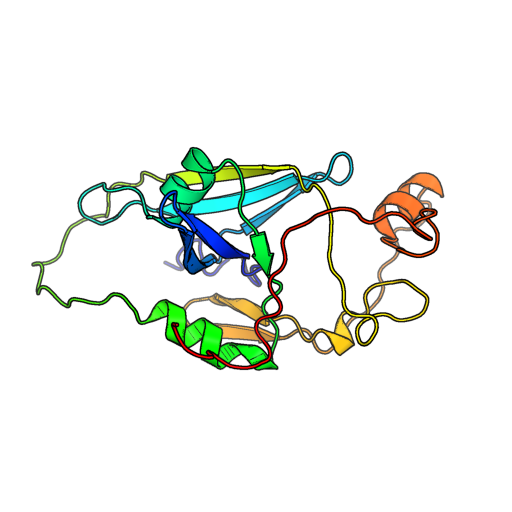 1
ATOM 842 O O . ILE A 1 108 ? -0.535 -7.340 10.956 1.00 86.69 108 ILE A O 1
ATOM 846 N N . GLY A 1 109 ? 0.359 -6.853 8.954 1.00 82.50 109 GLY A N 1
ATOM 847 C CA . GLY A 1 109 ? -0.411 -7.834 8.195 1.00 82.50 109 GLY A CA 1
ATOM 848 C C . GLY A 1 109 ? 0.486 -8.743 7.370 1.00 82.50 109 GLY A C 1
ATOM 849 O O . GLY A 1 109 ? 1.400 -8.267 6.692 1.00 82.50 109 GLY A O 1
ATOM 850 N N . LYS A 1 110 ? 0.209 -10.052 7.408 1.00 84.12 110 LYS A N 1
ATOM 851 C CA . LYS A 1 110 ? 0.782 -11.008 6.454 1.00 84.12 110 LYS A CA 1
ATOM 852 C C . LYS A 1 110 ? 0.138 -10.786 5.092 1.00 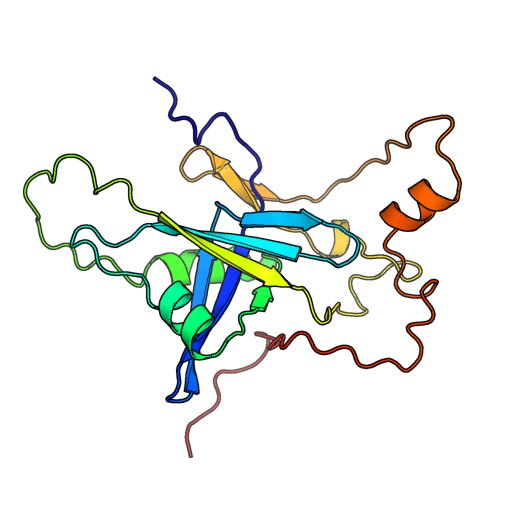84.12 110 LYS A C 1
ATOM 854 O O . LYS A 1 110 ? -1.086 -10.744 4.979 1.00 84.12 110 LYS A O 1
ATOM 859 N N . VAL A 1 111 ? 0.955 -10.684 4.057 1.00 81.75 111 VAL A N 1
ATOM 860 C CA . VAL A 1 111 ? 0.491 -10.612 2.676 1.00 81.75 111 VAL A CA 1
ATOM 861 C C . VAL A 1 111 ? 0.064 -12.013 2.234 1.00 81.75 111 VAL A C 1
ATOM 863 O O . VAL A 1 111 ? 0.862 -12.948 2.241 1.00 81.75 111 VAL A O 1
ATOM 866 N N . ILE A 1 112 ? -1.216 -12.161 1.887 1.00 77.12 112 ILE A N 1
ATOM 867 C CA . ILE A 1 112 ? -1.841 -13.452 1.535 1.00 77.12 112 ILE A CA 1
ATOM 868 C C . ILE A 1 112 ? -2.130 -13.625 0.029 1.00 77.12 112 ILE A C 1
ATOM 870 O O . ILE A 1 112 ? -2.546 -14.694 -0.405 1.00 77.12 112 ILE A O 1
ATOM 874 N N . GLY A 1 113 ? -1.849 -12.607 -0.783 1.00 73.44 113 GLY A N 1
ATOM 875 C CA . GLY A 1 113 ? -1.924 -12.632 -2.250 1.00 73.44 113 GLY A CA 1
ATOM 876 C C . GLY A 1 113 ? -1.385 -11.331 -2.842 1.00 73.44 113 GLY A C 1
ATOM 877 O O . GLY A 1 113 ? -0.796 -10.563 -2.099 1.00 73.44 113 GLY A O 1
ATOM 878 N N . VAL A 1 114 ? -1.543 -11.072 -4.140 1.00 79.06 114 VAL A N 1
ATOM 879 C CA . VAL A 1 114 ? -1.270 -9.771 -4.793 1.00 79.06 114 VAL A CA 1
ATOM 880 C C . VAL A 1 114 ? -2.092 -9.719 -6.080 1.00 79.06 114 VAL A C 1
ATOM 882 O O . VAL A 1 114 ? -2.150 -10.713 -6.797 1.00 79.06 114 VAL A O 1
ATOM 885 N N . HIS A 1 115 ? -2.718 -8.581 -6.389 1.00 80.44 115 HIS A N 1
ATOM 886 C CA . HIS A 1 115 ? -3.333 -8.344 -7.694 1.00 80.44 115 HIS A CA 1
ATOM 887 C C . HIS A 1 115 ? -2.540 -7.274 -8.443 1.00 80.44 115 HIS A C 1
ATOM 889 O O . HIS A 1 115 ? -2.337 -6.177 -7.925 1.00 80.44 115 HIS A O 1
ATOM 895 N N . ILE A 1 116 ? -2.090 -7.606 -9.652 1.00 81.38 116 ILE A N 1
ATOM 896 C CA . ILE A 1 116 ? -1.351 -6.707 -10.541 1.00 81.38 116 ILE A CA 1
ATOM 897 C C . ILE A 1 116 ? -2.024 -6.773 -11.910 1.00 81.38 116 ILE A C 1
ATOM 899 O O . ILE A 1 116 ? -2.232 -7.865 -12.437 1.00 81.38 116 ILE A O 1
ATOM 903 N N . GLY A 1 117 ? -2.370 -5.615 -12.470 1.00 80.19 117 GLY A N 1
ATOM 904 C CA . GLY A 1 117 ? -2.911 -5.526 -13.823 1.00 80.19 117 GLY A CA 1
ATOM 905 C C . GLY A 1 117 ? -1.866 -5.919 -14.870 1.00 80.19 117 GLY A C 1
ATOM 906 O O . GLY A 1 117 ? -0.687 -5.582 -14.749 1.00 80.19 117 GLY A O 1
ATOM 907 N N . ASN A 1 118 ? -2.279 -6.640 -15.912 1.00 81.69 118 ASN A N 1
ATOM 908 C CA . ASN A 1 118 ? -1.364 -7.094 -16.966 1.00 81.69 118 ASN A CA 1
ATOM 909 C C . ASN A 1 118 ? -0.730 -5.926 -17.733 1.00 81.69 118 ASN A C 1
ATOM 911 O O . ASN A 1 118 ? 0.390 -6.032 -18.227 1.00 81.69 118 ASN A O 1
ATOM 915 N N . GLU A 1 119 ? -1.436 -4.803 -17.818 1.00 84.94 119 GLU A N 1
ATOM 916 C CA . GLU A 1 119 ? -1.010 -3.587 -18.499 1.00 84.94 119 GLU A CA 1
ATOM 917 C C . GLU A 1 119 ? 0.227 -2.945 -17.864 1.00 84.94 119 GLU A C 1
ATOM 919 O O . GLU A 1 119 ? 1.013 -2.314 -18.570 1.00 84.94 119 GLU A O 1
ATOM 924 N N . VAL A 1 120 ? 0.451 -3.163 -16.563 1.00 84.19 120 VAL A N 1
ATOM 925 C CA . VAL A 1 120 ? 1.629 -2.657 -15.842 1.00 84.19 120 VAL A CA 1
ATOM 926 C C . VAL A 1 120 ? 2.754 -3.687 -15.725 1.00 84.19 120 VAL A C 1
ATOM 928 O O . VAL A 1 120 ? 3.743 -3.439 -15.039 1.00 84.19 120 VAL A O 1
ATOM 931 N N . LEU A 1 121 ? 2.640 -4.834 -16.398 1.00 84.38 121 LEU A N 1
ATOM 932 C CA . LEU A 1 121 ? 3.700 -5.835 -16.464 1.00 84.38 121 LEU A CA 1
ATOM 933 C C . LEU A 1 121 ? 4.554 -5.664 -17.728 1.00 84.38 121 LEU A C 1
ATOM 935 O O . LEU A 1 121 ? 4.077 -5.287 -18.803 1.00 84.38 121 LEU A O 1
ATOM 939 N N . THR A 1 122 ? 5.833 -5.999 -17.603 1.00 85.56 122 THR A N 1
ATOM 940 C CA . THR A 1 122 ? 6.777 -6.162 -18.712 1.00 85.56 122 THR A CA 1
ATOM 941 C C . THR A 1 122 ? 7.577 -7.436 -18.440 1.00 85.56 122 THR A C 1
ATOM 943 O O . THR A 1 122 ? 8.214 -7.560 -17.398 1.00 85.56 122 THR A O 1
ATOM 946 N N . ASN A 1 123 ? 7.503 -8.422 -19.342 1.00 86.25 123 ASN A N 1
ATOM 947 C CA . ASN A 1 123 ? 8.156 -9.736 -19.193 1.00 86.25 123 ASN A CA 1
ATOM 948 C C . ASN A 1 123 ? 7.826 -10.473 -17.877 1.00 86.25 123 ASN A C 1
ATOM 950 O O . ASN A 1 123 ? 8.668 -11.165 -17.308 1.00 86.25 123 ASN A O 1
ATOM 954 N N . GLY A 1 124 ? 6.596 -10.316 -17.378 1.00 78.81 124 GLY A N 1
ATOM 955 C CA . GLY A 1 124 ? 6.147 -10.950 -16.134 1.00 78.81 124 GLY A CA 1
ATOM 956 C C . GLY A 1 124 ? 6.596 -10.249 -14.849 1.00 78.81 124 GLY A C 1
ATOM 957 O O . GLY A 1 124 ? 6.237 -10.710 -13.767 1.00 78.81 124 GLY A O 1
ATOM 958 N N . SER A 1 125 ? 7.321 -9.134 -14.948 1.00 79.50 125 SER A N 1
ATOM 959 C CA . SER A 1 125 ? 7.712 -8.295 -13.811 1.00 79.50 125 SER A CA 1
ATOM 960 C C . SER A 1 125 ? 6.961 -6.968 -13.823 1.00 79.50 125 SER A C 1
ATOM 962 O O . SER A 1 125 ? 6.563 -6.475 -14.880 1.00 79.50 125 SER A O 1
ATOM 964 N N . LEU A 1 126 ? 6.756 -6.389 -12.638 1.00 83.31 126 LEU A N 1
ATOM 965 C CA . LEU A 1 126 ? 6.116 -5.085 -12.491 1.00 83.31 126 LEU A CA 1
ATOM 966 C C . LEU A 1 126 ? 6.979 -3.990 -13.125 1.00 83.31 126 LEU A C 1
ATOM 968 O O . LEU A 1 126 ? 8.112 -3.758 -12.708 1.00 83.31 126 LEU A O 1
ATOM 972 N N . ASP A 1 127 ? 6.417 -3.286 -14.100 1.00 87.06 127 ASP A N 1
ATOM 973 C CA . ASP A 1 127 ? 7.041 -2.132 -14.728 1.00 87.06 127 ASP A CA 1
ATOM 974 C C . ASP A 1 127 ? 6.645 -0.860 -13.971 1.00 87.06 127 ASP A C 1
ATOM 976 O O . ASP A 1 127 ? 5.550 -0.311 -14.126 1.00 87.06 127 ASP A O 1
ATOM 980 N N . ILE A 1 128 ? 7.561 -0.379 -13.129 1.00 89.06 128 ILE A N 1
ATOM 981 C CA . ILE A 1 128 ? 7.322 0.785 -12.269 1.00 89.06 128 ILE A CA 1
ATOM 982 C C . ILE A 1 128 ? 6.929 2.023 -13.083 1.00 89.06 128 ILE A C 1
ATOM 984 O O . ILE A 1 128 ? 6.049 2.775 -12.654 1.00 89.06 128 IL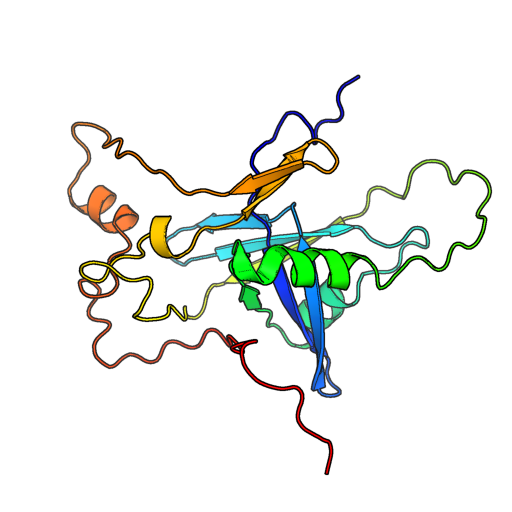E A O 1
ATOM 988 N N . LYS A 1 129 ? 7.501 2.211 -14.279 1.00 91.81 129 LYS A N 1
ATOM 989 C CA . LYS A 1 129 ? 7.217 3.383 -15.119 1.00 91.81 129 LYS A CA 1
ATOM 990 C C . LYS A 1 129 ? 5.768 3.394 -15.593 1.00 91.81 129 LYS A C 1
ATOM 992 O O . LYS A 1 129 ? 5.159 4.460 -15.652 1.00 91.81 129 LYS A O 1
ATOM 997 N N . LYS A 1 130 ? 5.202 2.214 -15.871 1.00 88.44 130 LYS A N 1
ATOM 998 C CA . LYS A 1 130 ? 3.787 2.065 -16.242 1.00 88.44 130 LYS A CA 1
ATOM 999 C C . LYS A 1 130 ? 2.844 2.312 -15.066 1.00 88.44 130 LYS A C 1
ATOM 1001 O O . LYS A 1 130 ? 1.734 2.779 -15.279 1.00 88.44 130 LYS A O 1
ATOM 1006 N N . THR A 1 131 ? 3.281 2.047 -13.832 1.00 89.50 131 THR A N 1
ATOM 1007 C CA . THR A 1 131 ? 2.459 2.303 -12.634 1.00 89.50 131 THR A CA 1
ATOM 1008 C C . THR A 1 131 ? 2.460 3.762 -12.170 1.00 89.50 131 THR A C 1
ATOM 1010 O O . THR A 1 131 ? 1.515 4.179 -11.508 1.00 89.50 131 THR A O 1
ATOM 1013 N N . GLN A 1 132 ? 3.508 4.538 -12.477 1.00 93.38 132 GLN A N 1
ATOM 1014 C CA . GLN A 1 132 ? 3.692 5.926 -12.018 1.00 93.38 132 GLN A CA 1
ATOM 1015 C C . GLN A 1 132 ? 3.318 6.140 -10.535 1.00 93.38 132 GLN A C 1
ATOM 1017 O O . GLN A 1 132 ? 2.416 6.931 -10.224 1.00 93.38 132 GLN A O 1
ATOM 1022 N N . PRO A 1 133 ? 3.964 5.430 -9.595 1.00 93.81 133 PRO A N 1
ATOM 1023 C CA . PRO A 1 133 ? 3.586 5.484 -8.195 1.00 93.81 133 PRO A CA 1
ATOM 1024 C C . PRO A 1 133 ? 3.902 6.861 -7.612 1.00 93.81 133 PRO A C 1
ATOM 1026 O O . PRO A 1 133 ? 4.932 7.468 -7.926 1.00 93.81 133 PRO A O 1
ATOM 1029 N N . ILE A 1 134 ? 3.019 7.345 -6.739 1.00 94.38 134 ILE A N 1
ATOM 1030 C CA . ILE A 1 134 ? 3.207 8.592 -6.001 1.00 94.38 134 ILE A CA 1
ATOM 1031 C C . ILE A 1 134 ? 3.652 8.324 -4.565 1.00 94.38 134 ILE A C 1
ATOM 1033 O O . ILE A 1 134 ? 3.218 7.382 -3.901 1.00 94.38 134 ILE A O 1
ATOM 1037 N N . THR A 1 135 ? 4.520 9.192 -4.063 1.00 94.12 135 THR A N 1
ATOM 1038 C CA . THR A 1 135 ? 5.106 9.103 -2.725 1.00 94.12 135 THR A CA 1
ATOM 1039 C C . THR A 1 135 ? 4.960 10.428 -1.991 1.00 94.12 135 THR A C 1
ATOM 1041 O O . THR A 1 135 ? 4.893 11.496 -2.604 1.00 94.12 135 THR A O 1
ATOM 1044 N N . ARG A 1 136 ? 4.880 10.376 -0.657 1.00 91.50 136 ARG A N 1
ATOM 1045 C CA . ARG A 1 136 ? 4.767 11.572 0.186 1.00 91.50 136 ARG A CA 1
ATOM 1046 C C . ARG A 1 136 ? 6.155 12.093 0.546 1.00 91.50 136 ARG A C 1
ATOM 1048 O O . ARG A 1 136 ? 6.975 11.348 1.082 1.00 91.50 136 ARG A O 1
ATOM 1055 N N . CYS A 1 137 ? 6.381 13.385 0.345 1.00 89.44 137 CYS A N 1
ATOM 1056 C CA . CYS A 1 137 ? 7.618 14.068 0.714 1.00 89.44 137 CYS A CA 1
ATOM 1057 C C . CYS A 1 137 ? 7.416 14.919 1.986 1.00 89.44 137 CYS A C 1
ATOM 1059 O O . CYS A 1 137 ? 6.580 14.600 2.846 1.00 89.44 137 CYS A O 1
ATOM 1061 N N . GLY A 1 138 ? 8.215 15.973 2.154 1.00 79.56 138 GLY A N 1
ATOM 1062 C CA . GLY A 1 138 ? 8.053 16.939 3.235 1.00 79.56 138 GLY A CA 1
ATOM 1063 C C . GLY A 1 138 ? 6.770 17.749 3.056 1.00 79.56 138 GLY A C 1
ATOM 1064 O O . GLY A 1 138 ? 6.374 18.070 1.937 1.00 79.56 138 GLY A O 1
ATOM 1065 N N . TYR A 1 139 ? 6.116 18.094 4.166 1.00 78.94 139 TYR A N 1
ATOM 1066 C CA . TYR A 1 139 ? 4.963 19.001 4.166 1.00 78.94 139 TYR A CA 1
ATOM 1067 C C . TYR A 1 139 ? 3.843 18.532 3.211 1.00 78.94 139 TYR A C 1
ATOM 1069 O O . TYR A 1 139 ? 3.291 17.441 3.392 1.00 78.94 139 TYR A O 1
ATOM 1077 N N . TYR A 1 140 ? 3.507 19.335 2.199 1.00 83.44 140 TYR A N 1
ATOM 1078 C CA . TYR A 1 140 ? 2.479 19.058 1.188 1.00 83.44 140 TYR A CA 1
ATOM 1079 C C . TYR A 1 140 ? 3.047 18.565 -0.149 1.00 83.44 140 TYR A C 1
ATOM 1081 O O . TYR A 1 140 ? 2.319 18.471 -1.132 1.00 83.44 140 TYR A O 1
ATOM 1089 N N . GLN A 1 141 ? 4.340 18.250 -0.199 1.00 88.06 141 GLN A N 1
ATOM 1090 C CA . GLN A 1 141 ? 5.001 17.823 -1.423 1.00 88.06 141 GLN A CA 1
ATOM 1091 C C . GLN A 1 141 ? 4.793 16.326 -1.666 1.00 88.06 141 GLN A C 1
ATOM 1093 O O . GLN A 1 141 ? 4.786 15.510 -0.736 1.00 88.06 141 GLN A O 1
ATOM 1098 N N . TYR A 1 142 ? 4.678 15.973 -2.942 1.00 93.00 142 TYR A N 1
ATOM 1099 C CA . TYR A 1 142 ? 4.626 14.603 -3.432 1.00 93.00 142 TYR A CA 1
ATOM 1100 C C . TYR A 1 142 ? 5.624 14.442 -4.573 1.00 93.00 142 TYR A C 1
ATOM 1102 O O . TYR A 1 142 ? 5.895 15.397 -5.300 1.00 93.00 142 TYR A O 1
ATOM 1110 N N . ALA A 1 143 ? 6.141 13.231 -4.737 1.00 94.94 143 ALA A N 1
ATOM 1111 C CA . ALA A 1 143 ? 6.941 12.846 -5.890 1.00 94.94 143 ALA A CA 1
ATOM 1112 C C . ALA A 1 143 ? 6.241 11.719 -6.650 1.00 94.94 143 ALA A C 1
ATOM 1114 O O . ALA A 1 143 ? 5.441 10.978 -6.079 1.00 94.94 143 ALA A O 1
ATOM 1115 N N . VAL A 1 144 ? 6.550 11.596 -7.935 1.00 96.31 144 VAL A N 1
ATOM 1116 C CA . VAL A 1 144 ? 6.051 10.539 -8.815 1.00 96.31 144 VAL A CA 1
ATOM 1117 C C . VAL A 1 144 ? 7.234 9.880 -9.503 1.00 96.31 144 VAL A C 1
ATOM 1119 O O . VAL A 1 144 ? 8.101 10.569 -10.041 1.00 96.31 144 VAL A O 1
ATOM 1122 N N . THR A 1 145 ? 7.281 8.553 -9.480 1.00 95.75 145 THR A N 1
ATOM 1123 C CA . THR A 1 145 ? 8.370 7.799 -10.105 1.00 95.75 145 THR A CA 1
ATOM 1124 C C . THR A 1 145 ? 8.045 7.556 -11.573 1.00 95.75 145 THR A C 1
ATOM 1126 O O . THR A 1 145 ? 7.250 6.679 -11.902 1.00 95.75 145 THR A O 1
ATOM 1129 N N . ARG A 1 146 ? 8.645 8.354 -12.460 1.00 95.00 146 ARG A N 1
ATOM 1130 C CA . ARG A 1 146 ? 8.555 8.172 -13.923 1.00 95.00 146 ARG A CA 1
ATOM 1131 C C . ARG A 1 146 ? 9.785 7.497 -14.513 1.00 95.00 146 ARG A C 1
ATOM 1133 O O . ARG A 1 146 ? 9.690 6.832 -15.539 1.00 95.00 146 ARG A O 1
ATOM 1140 N N . ASP A 1 147 ? 10.904 7.616 -13.814 1.00 93.81 147 ASP A N 1
ATOM 1141 C CA . ASP A 1 147 ? 12.197 7.118 -14.242 1.00 93.81 147 ASP A CA 1
ATOM 1142 C C . ASP A 1 147 ? 12.768 6.164 -13.199 1.00 93.81 147 ASP A C 1
ATOM 1144 O O . ASP A 1 147 ? 12.595 6.342 -11.991 1.00 93.81 147 ASP A O 1
ATOM 1148 N N . THR A 1 148 ? 13.450 5.136 -13.690 1.00 90.12 148 THR A N 1
ATOM 1149 C CA . THR A 1 148 ? 14.148 4.128 -12.897 1.00 90.12 148 THR A CA 1
ATOM 1150 C C . THR A 1 148 ? 15.477 3.817 -13.569 1.00 90.12 148 THR A C 1
ATOM 1152 O O . THR A 1 148 ? 15.615 3.945 -14.789 1.00 90.12 148 THR A O 1
ATOM 1155 N N . PHE A 1 149 ? 16.444 3.404 -12.763 1.00 90.88 149 PHE A N 1
ATOM 1156 C CA . PHE A 1 149 ? 17.732 2.893 -13.204 1.00 90.88 149 PHE A CA 1
ATOM 1157 C C . PHE A 1 149 ? 18.066 1.657 -12.372 1.00 90.88 149 PHE A C 1
ATOM 1159 O O . PHE A 1 149 ? 17.616 1.529 -11.231 1.00 90.88 149 PHE A O 1
ATOM 1166 N N . GLU A 1 150 ? 18.820 0.734 -12.954 1.00 85.19 150 GLU A N 1
ATOM 1167 C CA . GLU A 1 150 ? 19.199 -0.504 -12.284 1.00 85.19 150 GLU A CA 1
ATOM 1168 C C . GLU A 1 150 ? 20.529 -0.324 -11.556 1.00 85.19 150 GLU A C 1
ATOM 1170 O O . GLU A 1 150 ? 21.496 0.211 -12.098 1.00 85.19 150 GLU A O 1
ATOM 1175 N N . MET A 1 151 ? 20.578 -0.793 -10.314 1.00 86.75 151 MET A N 1
ATOM 1176 C CA . MET A 1 151 ? 21.808 -0.937 -9.547 1.00 86.75 151 MET A CA 1
ATOM 1177 C C . MET A 1 151 ? 21.854 -2.355 -9.003 1.00 86.75 151 MET A C 1
ATOM 1179 O O . MET A 1 151 ? 21.155 -2.685 -8.046 1.00 86.75 151 MET A O 1
ATOM 1183 N N . ILE A 1 152 ? 22.668 -3.196 -9.632 1.00 81.75 152 ILE A N 1
ATOM 1184 C CA . ILE A 1 152 ? 22.848 -4.587 -9.226 1.00 81.75 152 ILE A 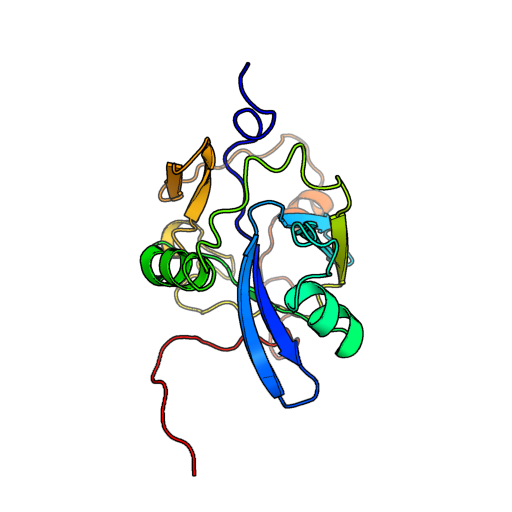CA 1
ATOM 1185 C C . ILE A 1 152 ? 24.077 -4.659 -8.326 1.00 81.75 152 ILE A C 1
ATOM 1187 O O . ILE A 1 152 ? 25.157 -4.191 -8.689 1.00 81.75 152 ILE A O 1
ATOM 1191 N N . VAL A 1 153 ? 23.913 -5.242 -7.139 1.00 80.06 153 VAL A N 1
ATOM 1192 C CA . VAL A 1 153 ? 25.033 -5.479 -6.225 1.00 80.06 153 VAL A CA 1
ATOM 1193 C C . VAL A 1 153 ? 25.944 -6.550 -6.840 1.00 80.06 153 VAL A C 1
ATOM 1195 O O . VAL A 1 153 ? 25.458 -7.635 -7.171 1.00 80.06 153 VAL A O 1
ATOM 1198 N N . PRO A 1 154 ? 27.251 -6.286 -7.006 1.00 82.56 154 PRO A N 1
ATOM 1199 C CA . PRO A 1 154 ? 28.168 -7.260 -7.586 1.00 82.56 154 PRO A CA 1
ATOM 1200 C C . PRO A 1 154 ? 28.316 -8.496 -6.687 1.00 82.56 154 PRO A C 1
ATOM 1202 O O . PRO A 1 154 ? 28.245 -8.397 -5.463 1.00 82.56 154 PRO A O 1
ATOM 1205 N N . ASN A 1 155 ? 28.583 -9.656 -7.298 1.00 82.56 155 ASN A N 1
ATOM 1206 C CA . ASN A 1 155 ? 28.862 -10.935 -6.621 1.00 82.56 155 ASN A CA 1
ATOM 1207 C C . ASN A 1 155 ? 27.739 -11.468 -5.712 1.00 82.56 155 ASN A C 1
ATOM 1209 O O . ASN A 1 155 ? 27.993 -12.245 -4.793 1.00 82.56 155 ASN A O 1
ATOM 1213 N N . MET A 1 156 ? 26.493 -11.071 -5.958 1.00 75.00 156 MET A N 1
ATOM 1214 C CA . MET A 1 156 ? 25.342 -11.616 -5.246 1.00 75.00 156 MET A CA 1
ATOM 1215 C C . MET A 1 156 ? 25.031 -13.040 -5.730 1.00 75.00 156 MET A C 1
ATOM 1217 O O . MET A 1 156 ? 25.105 -13.323 -6.927 1.00 75.00 156 MET A O 1
ATOM 1221 N N . SER A 1 157 ? 24.687 -13.946 -4.809 1.00 74.19 157 SER A N 1
ATOM 1222 C CA . SER A 1 157 ? 24.292 -15.306 -5.184 1.00 74.19 157 SER A CA 1
ATOM 1223 C C . SER A 1 157 ? 22.997 -15.293 -6.002 1.00 74.19 157 SER A C 1
ATOM 1225 O O . SER A 1 157 ? 22.139 -14.421 -5.830 1.00 74.19 157 SER A O 1
ATOM 1227 N N . ALA A 1 158 ? 22.845 -16.283 -6.886 1.00 69.56 158 ALA A N 1
ATOM 1228 C CA . ALA A 1 158 ? 21.664 -16.419 -7.737 1.00 69.56 158 ALA A CA 1
ATOM 1229 C C . ALA A 1 158 ? 20.358 -16.470 -6.921 1.00 69.56 158 ALA A C 1
ATOM 1231 O O . ALA A 1 158 ? 19.362 -15.878 -7.329 1.00 69.56 158 ALA A O 1
ATOM 1232 N N . ASP A 1 159 ? 20.386 -17.088 -5.736 1.00 64.12 159 ASP A N 1
ATOM 1233 C CA . ASP A 1 159 ? 19.224 -17.197 -4.846 1.00 64.12 159 ASP A CA 1
ATOM 1234 C C . ASP A 1 159 ? 18.781 -15.839 -4.281 1.00 64.12 159 ASP A C 1
ATOM 1236 O O . ASP A 1 159 ? 17.586 -15.555 -4.183 1.00 64.12 159 ASP A O 1
ATOM 1240 N N . VAL A 1 160 ? 19.733 -14.963 -3.941 1.00 65.62 160 VAL A N 1
ATOM 1241 C CA . VAL A 1 160 ? 19.419 -13.623 -3.420 1.00 65.62 160 VAL A CA 1
ATOM 1242 C C . VAL A 1 160 ? 18.904 -12.726 -4.545 1.00 65.62 160 VAL A C 1
ATOM 1244 O O . VAL A 1 160 ? 17.926 -12.003 -4.349 1.00 65.62 160 VAL A O 1
ATOM 1247 N N . LEU A 1 161 ? 19.485 -12.823 -5.745 1.00 65.50 161 LEU A N 1
ATOM 1248 C CA . LEU A 1 161 ? 18.968 -12.131 -6.930 1.00 65.50 161 LEU A CA 1
ATOM 1249 C C . LEU A 1 161 ? 17.539 -12.588 -7.262 1.00 65.50 161 LEU A C 1
ATOM 1251 O O . LEU A 1 161 ? 16.678 -11.751 -7.523 1.00 65.50 161 LEU A O 1
ATOM 1255 N N . TYR A 1 162 ? 17.257 -13.889 -7.162 1.00 61.88 162 TYR A N 1
ATOM 1256 C CA . TYR A 1 162 ? 15.922 -14.453 -7.377 1.00 61.88 162 TYR A CA 1
ATOM 1257 C C . TYR A 1 162 ? 14.886 -13.957 -6.352 1.00 61.88 162 TYR A C 1
ATOM 1259 O O . TYR A 1 162 ? 13.751 -13.622 -6.710 1.00 61.88 162 TYR A O 1
ATOM 1267 N N . GLY A 1 163 ? 15.269 -13.851 -5.074 1.00 61.78 163 GLY A N 1
ATOM 1268 C CA . GLY A 1 163 ? 14.410 -13.292 -4.024 1.00 61.78 163 GLY A CA 1
ATOM 1269 C C . GLY A 1 163 ? 14.005 -11.835 -4.285 1.00 61.78 163 GLY A C 1
ATOM 1270 O O . GLY A 1 163 ? 12.883 -11.440 -3.956 1.00 61.78 163 GLY A O 1
ATOM 1271 N N . LEU A 1 164 ? 14.888 -11.065 -4.929 1.00 64.50 164 LEU A N 1
ATOM 1272 C CA . LEU A 1 164 ? 14.707 -9.644 -5.246 1.00 64.50 164 LEU A CA 1
ATOM 12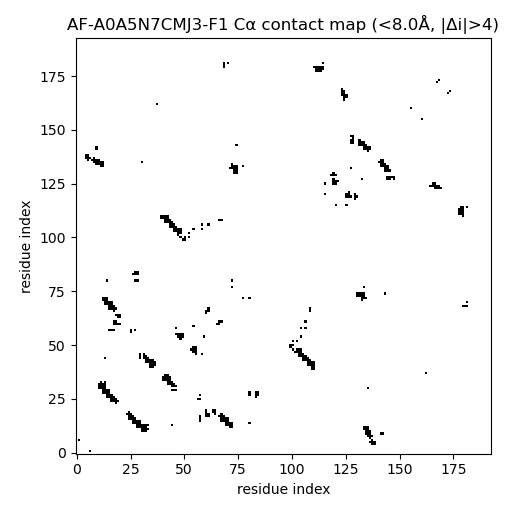73 C C . LEU A 1 164 ? 14.061 -9.386 -6.621 1.00 64.50 164 LEU A C 1
ATOM 1275 O O . LEU A 1 164 ? 13.491 -8.316 -6.818 1.00 64.50 164 LEU A O 1
ATOM 1279 N N . GLU A 1 165 ? 14.113 -10.345 -7.553 1.00 67.69 165 GLU A N 1
ATOM 1280 C CA . GLU A 1 165 ? 13.645 -10.187 -8.944 1.00 67.69 165 GLU A CA 1
ATOM 1281 C C . GLU A 1 165 ? 12.128 -9.937 -9.041 1.00 67.69 165 GLU A C 1
ATOM 1283 O O . GLU A 1 165 ? 11.657 -9.267 -9.958 1.00 67.69 165 GLU A O 1
ATOM 1288 N N . GLY A 1 166 ? 11.341 -10.486 -8.106 1.00 62.84 166 GLY A N 1
ATOM 1289 C CA . GLY A 1 166 ? 9.891 -10.256 -8.040 1.00 62.84 166 GLY A CA 1
ATOM 1290 C C . GLY A 1 166 ? 9.095 -10.721 -9.273 1.00 62.84 166 GLY A C 1
ATOM 1291 O O . GLY A 1 166 ? 7.946 -10.315 -9.434 1.00 62.84 166 GLY A O 1
ATOM 1292 N N . ASN A 1 167 ? 9.676 -11.559 -10.140 1.00 60.84 167 ASN A N 1
ATOM 1293 C CA . ASN A 1 167 ? 9.066 -11.997 -11.396 1.00 60.84 167 ASN A CA 1
ATOM 1294 C C . ASN A 1 167 ? 7.873 -12.942 -11.152 1.00 60.84 167 ASN A C 1
ATOM 1296 O O . ASN A 1 167 ? 8.031 -14.047 -10.623 1.00 60.84 167 ASN A O 1
ATOM 1300 N N . ALA A 1 168 ? 6.675 -12.529 -11.578 1.00 55.94 168 ALA A N 1
ATOM 1301 C CA . ALA A 1 168 ? 5.437 -13.279 -11.376 1.00 55.94 168 ALA A CA 1
ATOM 1302 C C . ALA A 1 168 ? 5.362 -14.552 -12.241 1.00 55.94 168 ALA A C 1
ATOM 1304 O O . ALA A 1 168 ? 4.753 -15.543 -11.850 1.00 55.94 168 ALA A O 1
ATOM 1305 N N . THR A 1 169 ? 6.007 -14.572 -13.409 1.00 51.94 169 THR A N 1
ATOM 1306 C CA . THR A 1 169 ? 5.960 -15.734 -14.316 1.00 51.94 169 THR A CA 1
ATOM 1307 C C . THR A 1 169 ? 6.913 -16.863 -13.928 1.00 51.94 169 THR A C 1
ATOM 1309 O O . THR A 1 169 ? 6.607 -18.024 -14.191 1.00 51.94 169 THR A O 1
ATOM 1312 N N . ARG A 1 170 ? 8.047 -16.544 -13.290 1.00 52.62 170 ARG A N 1
ATOM 1313 C CA . ARG A 1 170 ? 9.070 -17.520 -12.866 1.00 52.62 170 ARG A CA 1
ATOM 1314 C C . ARG A 1 170 ? 8.708 -18.283 -11.591 1.00 52.62 170 ARG A C 1
ATOM 1316 O O . ARG A 1 170 ? 9.218 -19.376 -11.387 1.00 52.62 170 ARG A O 1
ATOM 1323 N N . ARG A 1 171 ? 7.812 -17.739 -10.765 1.00 53.12 171 ARG A N 1
ATOM 1324 C CA . ARG A 1 171 ? 7.358 -18.348 -9.501 1.00 53.12 171 ARG A CA 1
ATOM 1325 C C . ARG A 1 171 ? 6.280 -19.442 -9.672 1.00 53.12 171 ARG A C 1
ATOM 1327 O O . ARG A 1 171 ? 5.603 -19.747 -8.703 1.00 53.12 171 ARG A O 1
ATOM 1334 N N . ASP A 1 172 ? 6.101 -19.999 -10.877 1.00 43.72 172 ASP A N 1
ATOM 1335 C CA . ASP A 1 172 ? 4.994 -20.911 -11.242 1.00 43.72 172 ASP A CA 1
ATOM 1336 C C . ASP A 1 172 ? 3.617 -20.425 -10.744 1.00 43.72 172 ASP A C 1
ATOM 1338 O O . ASP A 1 172 ? 2.855 -21.120 -10.078 1.00 43.72 172 ASP A O 1
ATOM 1342 N N . LEU A 1 173 ? 3.291 -19.166 -11.052 1.00 48.31 173 LEU A N 1
ATOM 1343 C CA . LEU A 1 173 ? 1.986 -18.574 -10.734 1.00 48.31 173 LEU A CA 1
ATOM 1344 C C . LEU A 1 173 ? 0.936 -18.848 -11.830 1.00 48.31 173 LEU A C 1
ATOM 1346 O O . LEU A 1 173 ? -0.111 -18.199 -11.864 1.00 48.31 173 LEU A O 1
ATOM 1350 N N . ARG A 1 174 ? 1.188 -19.788 -12.756 1.00 32.66 174 ARG A N 1
ATOM 1351 C CA . ARG A 1 174 ? 0.235 -20.141 -13.821 1.00 32.66 174 ARG A CA 1
ATOM 1352 C C . ARG A 1 174 ? -0.878 -21.010 -13.234 1.00 32.66 174 ARG A C 1
ATOM 1354 O O . ARG A 1 174 ? -0.759 -22.223 -13.161 1.00 32.66 174 ARG A O 1
ATOM 1361 N N . GLY A 1 175 ? -1.976 -20.370 -12.838 1.00 32.12 175 GLY A N 1
ATOM 1362 C CA . GLY A 1 175 ? -3.172 -21.046 -12.315 1.00 32.12 175 GLY A CA 1
ATOM 1363 C C . GLY A 1 175 ? -3.388 -20.897 -10.809 1.00 32.12 175 GLY A C 1
ATOM 1364 O O . GLY A 1 175 ? -4.407 -21.352 -10.297 1.00 32.12 175 GLY A O 1
ATOM 1365 N N . SER A 1 176 ? -2.499 -20.200 -10.105 1.00 27.80 176 SER A N 1
ATOM 1366 C CA . SER A 1 176 ? -2.665 -19.946 -8.678 1.00 27.80 176 SER A CA 1
ATOM 1367 C C . SER A 1 176 ? -3.347 -18.598 -8.439 1.00 27.80 176 SER A C 1
ATOM 1369 O O . SER A 1 176 ? -2.734 -17.533 -8.504 1.00 27.80 176 SER A O 1
ATOM 1371 N N . ILE A 1 177 ? -4.648 -18.652 -8.151 1.00 27.25 177 ILE A N 1
ATOM 1372 C CA . ILE A 1 177 ? -5.402 -17.540 -7.568 1.00 27.25 177 ILE A CA 1
ATOM 1373 C C . ILE A 1 177 ? -4.931 -17.389 -6.115 1.00 27.25 177 ILE A C 1
ATOM 1375 O O . ILE A 1 177 ? -5.320 -18.168 -5.248 1.00 27.25 177 ILE A O 1
ATOM 1379 N N . TYR A 1 178 ? -4.101 -16.385 -5.838 1.00 32.34 178 TYR A N 1
ATOM 1380 C CA . TYR A 1 178 ? -3.760 -15.984 -4.472 1.00 32.34 178 TYR A CA 1
ATOM 1381 C C . TYR A 1 178 ? -4.560 -14.727 -4.100 1.00 32.34 178 TYR A C 1
ATOM 1383 O O . TYR A 1 178 ? -4.392 -13.664 -4.696 1.00 32.34 178 TYR A O 1
ATOM 1391 N N . TYR A 1 179 ? -5.455 -14.839 -3.117 1.00 28.55 179 TYR A N 1
ATOM 1392 C CA . TYR A 1 179 ? -6.293 -13.734 -2.644 1.00 28.55 179 TYR A CA 1
ATOM 1393 C C . TYR A 1 179 ? -5.464 -12.677 -1.881 1.00 28.55 179 TYR A C 1
ATOM 1395 O O . TYR A 1 179 ? -5.166 -12.867 -0.710 1.00 28.55 179 TYR A O 1
ATOM 1403 N N . ILE A 1 180 ? -5.191 -11.505 -2.471 1.00 31.86 180 ILE A N 1
ATOM 1404 C CA . ILE A 1 180 ? -5.440 -10.244 -1.745 1.00 31.86 180 ILE A CA 1
ATOM 1405 C C . ILE A 1 180 ? -6.793 -9.770 -2.247 1.00 31.86 180 ILE A C 1
ATOM 1407 O O . ILE A 1 180 ? -6.994 -9.652 -3.454 1.00 31.86 180 ILE A O 1
ATOM 1411 N N . ARG A 1 181 ? -7.723 -9.446 -1.345 1.00 25.69 181 ARG A N 1
ATOM 1412 C CA . ARG A 1 181 ? -8.887 -8.642 -1.731 1.00 25.69 181 ARG A CA 1
ATOM 1413 C C . ARG A 1 181 ? -8.415 -7.250 -2.161 1.00 25.69 181 ARG A C 1
ATOM 1415 O O . ARG A 1 181 ? -8.245 -6.377 -1.322 1.00 25.69 181 ARG A O 1
ATOM 1422 N N . TYR A 1 182 ? -8.226 -7.061 -3.462 1.00 32.97 182 TYR A N 1
ATOM 1423 C CA . TYR A 1 182 ? -8.227 -5.765 -4.133 1.00 32.97 182 TYR A CA 1
ATOM 1424 C C . TYR A 1 182 ? -9.625 -5.538 -4.713 1.00 32.97 182 TYR A C 1
ATOM 1426 O O . TYR A 1 182 ? -10.165 -6.413 -5.387 1.00 32.97 182 TYR A O 1
ATOM 1434 N N . PHE A 1 183 ? -10.218 -4.375 -4.446 1.00 24.38 183 PHE A N 1
ATOM 1435 C CA . PHE A 1 183 ? -11.337 -3.861 -5.230 1.00 24.38 183 PHE A CA 1
ATOM 1436 C C . PHE A 1 183 ? -10.741 -2.882 -6.241 1.00 24.38 183 PHE A C 1
ATOM 1438 O O . PHE A 1 183 ? -10.100 -1.906 -5.852 1.00 24.38 183 PHE A O 1
ATOM 1445 N N . LEU A 1 184 ? -10.918 -3.160 -7.531 1.00 24.53 184 LEU A N 1
ATOM 1446 C CA . LEU A 1 184 ? -10.640 -2.212 -8.604 1.00 24.53 184 LEU A CA 1
ATOM 1447 C C . LEU A 1 184 ? -11.599 -1.028 -8.448 1.00 24.53 184 LEU A C 1
ATOM 1449 O O . LEU A 1 184 ? -12.754 -1.081 -8.863 1.00 24.53 184 LEU A O 1
ATOM 1453 N N . ALA A 1 185 ? -11.120 0.062 -7.856 1.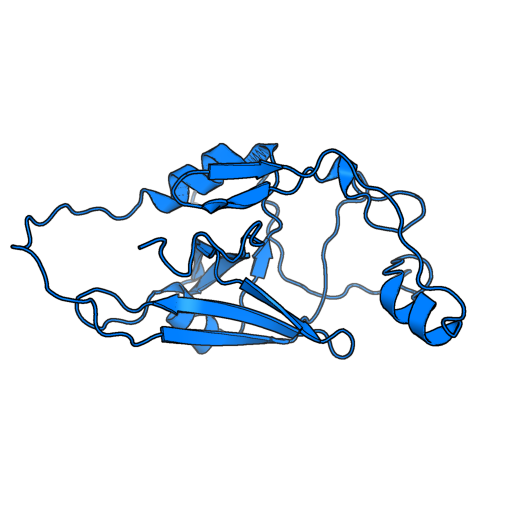00 27.16 185 ALA A N 1
ATOM 1454 C CA . ALA A 1 185 ? -11.763 1.361 -7.985 1.00 27.16 185 ALA A CA 1
ATOM 1455 C C . ALA A 1 185 ? -11.429 1.935 -9.370 1.00 27.16 185 ALA A C 1
ATOM 1457 O O . ALA A 1 185 ? -10.622 2.845 -9.497 1.00 27.16 185 ALA A O 1
ATOM 1458 N N . ASN A 1 186 ? -12.023 1.353 -10.409 1.00 31.14 186 ASN A N 1
ATOM 1459 C CA . ASN A 1 186 ? -12.218 1.991 -11.707 1.00 31.14 186 ASN A CA 1
ATOM 1460 C C . ASN A 1 186 ? -13.394 1.304 -12.399 1.00 31.14 186 ASN A C 1
ATOM 1462 O O . ASN A 1 186 ? -13.222 0.457 -13.261 1.00 31.14 186 ASN A O 1
ATOM 1466 N N . HIS A 1 187 ? -14.597 1.605 -11.911 1.00 27.36 187 HIS A N 1
ATOM 1467 C CA . HIS A 1 187 ? -15.769 2.000 -12.694 1.00 27.36 187 HIS A CA 1
ATOM 1468 C C . HIS A 1 187 ? -16.989 2.024 -11.764 1.00 27.36 187 HIS A C 1
ATOM 1470 O O . HIS A 1 187 ? -17.388 1.003 -11.226 1.00 27.36 187 HIS A O 1
ATOM 1476 N N . ARG A 1 188 ? -17.581 3.217 -11.633 1.00 24.86 188 ARG A N 1
ATOM 1477 C CA . ARG A 1 188 ? -18.956 3.483 -11.191 1.00 24.86 188 ARG A CA 1
ATOM 1478 C C . ARG A 1 188 ? -19.339 2.987 -9.789 1.00 24.86 188 ARG A C 1
ATOM 1480 O O . ARG A 1 188 ? -19.664 1.833 -9.554 1.00 24.86 188 ARG A O 1
ATOM 1487 N N . CYS A 1 189 ? -19.463 3.962 -8.893 1.00 26.00 189 CYS A N 1
ATOM 1488 C CA . CYS A 1 189 ? -20.582 4.000 -7.960 1.00 26.00 189 CYS A CA 1
ATOM 1489 C C . CYS A 1 189 ? -21.865 3.659 -8.752 1.00 26.00 189 CYS A C 1
ATOM 1491 O O . CYS A 1 189 ? -22.244 4.433 -9.629 1.00 26.00 189 CYS A O 1
ATOM 1493 N N . LEU A 1 190 ? -22.463 2.488 -8.533 1.00 24.47 190 LEU A N 1
ATOM 1494 C CA . LEU A 1 190 ? -23.793 2.151 -9.037 1.00 24.47 190 LEU A CA 1
ATOM 1495 C C . LEU A 1 190 ? -24.588 1.523 -7.894 1.00 24.47 190 LEU A C 1
ATOM 1497 O O . LEU A 1 190 ? -24.322 0.407 -7.464 1.00 24.47 190 LEU A O 1
ATOM 1501 N N . GLU A 1 191 ? -25.471 2.375 -7.382 1.00 23.84 191 GLU A N 1
ATOM 1502 C CA . GLU A 1 191 ? -26.859 2.128 -7.003 1.00 23.84 191 GLU A CA 1
ATOM 1503 C C . GLU A 1 191 ? -27.183 0.923 -6.112 1.00 23.84 191 GLU A C 1
ATOM 1505 O O . GLU A 1 191 ? -27.107 -0.244 -6.483 1.00 23.84 191 GLU A O 1
ATOM 1510 N N . LEU A 1 192 ? -27.646 1.297 -4.918 1.00 25.86 192 LEU A N 1
ATOM 1511 C CA . LEU A 1 192 ? -28.522 0.525 -4.052 1.00 25.86 192 LEU A CA 1
ATOM 1512 C C . LEU A 1 192 ? -29.766 0.060 -4.822 1.00 25.86 192 LEU A C 1
ATOM 1514 O O . LEU A 1 192 ? -30.551 0.906 -5.244 1.00 25.86 192 LEU A O 1
ATOM 1518 N N . HIS A 1 193 ? -29.987 -1.253 -4.861 1.00 31.83 193 HIS A N 1
ATOM 1519 C CA . HIS A 1 193 ? -31.294 -1.879 -4.654 1.00 31.83 193 HIS A CA 1
ATOM 1520 C C . HIS A 1 193 ? -31.106 -3.149 -3.824 1.00 31.83 193 HIS A C 1
ATOM 1522 O O . HIS A 1 193 ? -30.202 -3.947 -4.159 1.00 31.83 193 HIS A O 1
#

Sequence (193 aa):
MDSAVGLRVPRPIGWISTKNKKGQCNLAPYSRFNNLTFDPPYVMFSSNQTATGDRKDMVVNAEEIGTFAWNLATWDVREALCNVTKERPTLIEVPMVRESPGTVDIAIGKVIGVHIGNEVLTNGSLDIKKTQPITRCGYYQYAVTRDTFEMIVPNMSADVLYGLEGNATRRDLRGSIYYIRYFLANHRCLELH

Solvent-accessible surface area (backbone atoms only — not comparable to full-atom values): 12033 Å² total; per-residue (Å²): 129,84,56,81,58,55,78,57,55,76,20,51,39,32,34,33,34,26,41,42,98,89,66,53,75,48,66,44,77,27,70,51,32,49,79,75,46,80,82,76,33,29,38,39,41,51,44,62,40,47,85,86,67,45,76,44,68,63,58,53,18,26,64,76,66,69,47,69,31,78,41,84,43,25,62,88,49,48,64,60,56,54,53,54,63,57,82,72,71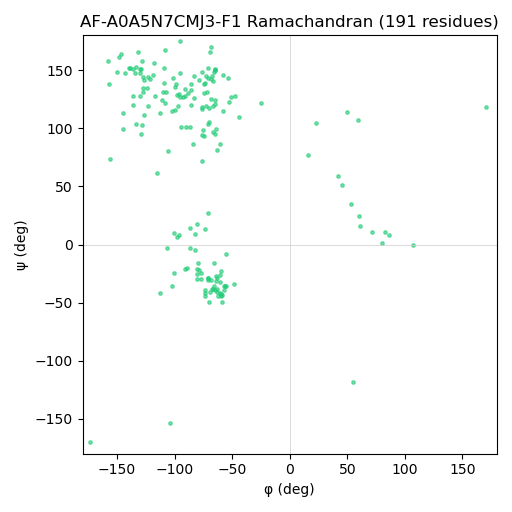,83,79,66,91,66,80,82,75,73,75,63,74,91,54,63,50,75,52,74,43,76,62,66,39,69,85,77,65,73,86,34,42,53,97,48,20,78,34,58,56,69,49,24,42,38,25,39,35,43,90,91,44,68,49,65,43,68,76,86,82,91,83,81,73,81,93,62,53,68,68,60,52,56,72,69,59,64,42,50,63,81,68,70,46,86,84,62,87,46,64,42,79,74,78,82,90,79,76,74,96,73,78,92,128

Nearest PDB structures (foldseek):
  3bpk-assembly1_B  TM=8.506E-01  e=9.932E-12  Bacillus cereus ATCC 14579
  3bpk-assembly1_A  TM=8.463E-01  e=4.314E-10  Bacillus cereus ATCC 14579
  4z85-assembly1_A-2  TM=7.947E-01  e=5.330E-09  Pseudomonas fluorescens
  5zyr-assembly1_B  TM=5.896E-01  e=1.096E-04  Acinetobacter baumannii
  8ct0-assembly4_D  TM=6.187E-01  e=1.597E-04  Kitasatospora aureofaciens

InterPro domains:
  IPR012349 FMN-binding split barrel [G3DSA:2.30.110.10] (3-84)
  IPR012349 FMN-binding split barrel [G3DSA:2.30.110.10] (85-161)

Organism: Petromyces alliaceus (NCBI:txid209559)

Mean predicted aligned error: 11.03 Å

pLDDT: mean 71.86, std 21.28, range [23.84, 96.31]

Secondary structure (DSSP, 8-state):
---TTTSS-SEE-EEEEEE-TT--EEEEEESSEEEEEETTEEEEEEEEPPTTSPPPHHHHHHHHHS--EEEEPBSTTHHHHHHHHSS----------------EEEEEEE-------GGGEETTEE-HHHH-BEEE-STT-EEE-------PPTT--HHHHHHHH--TTTTT-TT-----------S------